Protein AF-A0A0N8PQW4-F1 (afdb_monomer)

Foldseek 3Di:
DDDPPQAAEEEELDDDDPVRVVVVCVVDVSYDYDYDNDQDQVSVQVSAALRHQEYEEQDQAHACVRHVNHAEYEHAAQDPVRNVPHNNVVDNHHYHYPHPPCVVVVVVVVVVVVVCVVVVVVVVVCVVCVVVLVVVLLVQLLVLCVQLLLCVLVVNNVSNVVSLVSSCVSPVVSSVVNCVVCPPVPNDDPPDPPPPPDD

Secondary structure (DSSP, 8-state):
-------EEEEE-S---HHHHHHHHTT-TTEEEEE----SHHHHHHH--TT--EEEES---S-GGG-TT--EEEESSS--GGGTTSTTTTSS-EEE--TTTTHHHHHHHHHHHHHHHHTTHHHHHHHHHHHHHHHHHHHHHHHHHHHHHHHHHTT-HHHHHHHHHHHHHH-HHHHHHHHHHT-S--------STTSS--

Mean predicted aligned error: 11.23 Å

Structure (mmCIF, N/CA/C/O backbone):
data_AF-A0A0N8PQW4-F1
#
_entry.id   AF-A0A0N8PQW4-F1
#
loop_
_atom_site.group_PDB
_atom_site.id
_atom_site.type_symbol
_atom_site.label_atom_id
_atom_site.label_alt_id
_atom_site.label_comp_id
_atom_site.label_asym_id
_atom_site.label_entity_id
_atom_site.label_seq_id
_atom_site.pdbx_PDB_ins_code
_atom_site.Cartn_x
_atom_site.Cartn_y
_atom_site.Cartn_z
_atom_site.occupancy
_atom_site.B_iso_or_equiv
_atom_site.auth_seq_id
_atom_site.auth_comp_id
_atom_site.auth_asym_id
_atom_site.auth_atom_id
_atom_site.pdbx_PDB_model_num
ATOM 1 N N . ALA A 1 1 ? -40.495 0.409 26.300 1.00 38.62 1 ALA A N 1
ATOM 2 C CA . ALA A 1 1 ? -39.271 1.157 26.620 1.00 38.62 1 ALA A CA 1
ATOM 3 C C . ALA A 1 1 ? -38.137 0.410 25.944 1.00 38.62 1 ALA A C 1
ATOM 5 O O . ALA A 1 1 ? -37.738 -0.632 26.442 1.00 38.62 1 ALA A O 1
ATOM 6 N N . GLU A 1 2 ? -37.776 0.838 24.734 1.00 45.25 2 GLU A N 1
ATOM 7 C CA . GLU A 1 2 ? -36.632 0.301 23.991 1.00 45.25 2 GLU A CA 1
ATOM 8 C C . GLU A 1 2 ? -35.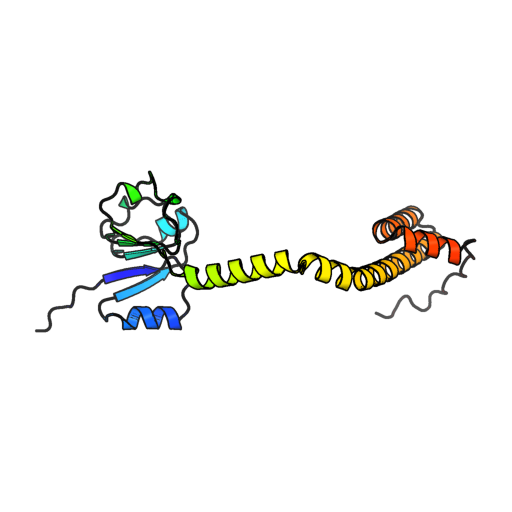366 0.562 24.811 1.00 45.25 2 GLU A C 1
ATOM 10 O O . GLU A 1 2 ? -35.064 1.712 25.130 1.00 45.25 2 GLU A O 1
ATOM 15 N N . GLU A 1 3 ? -34.664 -0.502 25.200 1.00 49.88 3 GLU A N 1
ATOM 16 C CA . GLU A 1 3 ? -33.282 -0.410 25.663 1.00 49.88 3 GLU A CA 1
ATOM 17 C C . GLU A 1 3 ? -32.490 0.383 24.621 1.00 49.88 3 GLU A C 1
ATOM 19 O O . GLU A 1 3 ? -32.457 0.013 23.447 1.00 49.88 3 GLU A O 1
ATOM 24 N N . MET A 1 4 ? -31.871 1.489 25.035 1.00 51.69 4 MET A N 1
ATOM 25 C CA . MET A 1 4 ? -30.903 2.200 24.208 1.00 51.69 4 MET A CA 1
ATOM 26 C C . MET A 1 4 ? -29.799 1.204 23.849 1.00 51.69 4 MET A C 1
ATOM 28 O O . MET A 1 4 ? -28.990 0.847 24.703 1.00 51.69 4 MET A O 1
ATOM 32 N N . ALA A 1 5 ? -29.811 0.688 22.621 1.00 61.38 5 ALA A N 1
ATOM 33 C CA . ALA A 1 5 ? -28.823 -0.277 22.172 1.00 61.38 5 ALA A CA 1
ATOM 34 C C . ALA A 1 5 ? -27.428 0.345 22.316 1.00 61.38 5 ALA A C 1
ATOM 36 O O . ALA A 1 5 ? -27.128 1.332 21.651 1.00 61.38 5 ALA A O 1
ATOM 37 N N . ASP A 1 6 ? -26.608 -0.230 23.197 1.00 86.69 6 ASP A N 1
ATOM 38 C CA . ASP A 1 6 ? -25.266 0.245 23.546 1.00 86.69 6 ASP A CA 1
ATOM 39 C C . ASP A 1 6 ? -24.445 0.526 22.275 1.00 86.69 6 ASP A C 1
ATOM 41 O O . ASP A 1 6 ? -24.154 -0.389 21.493 1.00 86.69 6 ASP A O 1
ATOM 45 N N . THR A 1 7 ? -24.182 1.799 21.992 1.00 93.81 7 THR A N 1
ATOM 46 C CA . THR A 1 7 ? -23.528 2.249 20.757 1.00 93.81 7 THR A CA 1
ATOM 47 C C . THR A 1 7 ? -22.062 1.853 20.758 1.00 93.81 7 THR A C 1
ATOM 49 O O . THR A 1 7 ? -21.435 1.844 21.806 1.00 93.81 7 THR A O 1
ATOM 52 N N . VAL A 1 8 ? -21.511 1.545 19.583 1.00 96.38 8 VAL A N 1
ATOM 53 C CA . VAL A 1 8 ? -20.104 1.165 19.431 1.00 96.38 8 VAL A CA 1
ATOM 54 C C . VAL A 1 8 ? -19.379 2.191 18.572 1.00 96.38 8 VAL A C 1
ATOM 56 O O . VAL A 1 8 ? -19.668 2.323 17.377 1.00 96.38 8 VAL A O 1
ATOM 59 N N . HIS A 1 9 ? -18.419 2.893 19.166 1.00 97.38 9 HIS A N 1
ATOM 60 C CA . HIS A 1 9 ? -17.653 3.938 18.486 1.00 97.38 9 HIS A CA 1
ATOM 61 C C . HIS A 1 9 ? -16.460 3.360 17.719 1.00 97.38 9 HIS A C 1
ATOM 63 O O . HIS A 1 9 ? -15.548 2.753 18.289 1.00 97.38 9 HIS A O 1
ATOM 69 N N . VAL A 1 10 ? -16.456 3.573 16.402 1.00 97.94 10 VAL A N 1
ATOM 70 C CA . VAL A 1 10 ? -15.426 3.076 15.486 1.00 97.94 10 VAL A CA 1
ATOM 71 C C . VAL A 1 10 ? -14.681 4.239 14.851 1.00 97.94 10 VAL A C 1
ATOM 73 O O . VAL A 1 10 ? -15.268 5.035 14.118 1.00 97.94 10 VAL A O 1
ATOM 76 N N . LEU A 1 11 ? -13.366 4.278 15.048 1.00 97.69 11 LEU A N 1
ATOM 77 C CA . LEU A 1 11 ? -12.472 5.198 14.361 1.00 97.69 11 LEU A CA 1
ATOM 78 C C . LEU A 1 11 ? -11.803 4.502 13.170 1.00 97.69 11 LEU A C 1
ATOM 80 O O . LEU A 1 11 ? -10.987 3.590 13.321 1.00 97.69 11 LEU A O 1
ATOM 84 N N . ALA A 1 12 ? -12.101 4.970 11.963 1.00 97.75 12 ALA A N 1
ATOM 85 C CA . ALA A 1 12 ? -11.416 4.569 10.743 1.00 97.75 12 ALA A CA 1
ATOM 86 C C . ALA A 1 12 ? -10.268 5.539 10.423 1.00 97.75 12 ALA A C 1
ATOM 88 O O . ALA A 1 12 ? -10.467 6.587 9.807 1.00 97.75 12 ALA A O 1
ATOM 89 N N . ALA A 1 13 ? -9.039 5.144 10.770 1.00 97.00 13 ALA A N 1
ATOM 90 C CA . ALA A 1 13 ? -7.816 5.874 10.422 1.00 97.00 13 ALA A CA 1
ATOM 91 C C . ALA A 1 13 ? -7.424 5.719 8.937 1.00 97.00 13 ALA A C 1
ATOM 93 O O . ALA A 1 13 ? -6.482 6.339 8.442 1.00 97.00 13 ALA A O 1
ATOM 94 N N . ARG A 1 14 ? -8.134 4.870 8.191 1.00 95.56 14 ARG A N 1
ATOM 95 C CA . ARG A 1 14 ? -7.916 4.625 6.762 1.00 95.56 14 ARG A CA 1
ATOM 96 C C . ARG A 1 14 ? -8.956 5.362 5.928 1.00 95.56 14 ARG A C 1
ATOM 98 O O . ARG A 1 14 ? -10.103 5.514 6.331 1.00 95.56 14 ARG A O 1
ATOM 105 N N . ARG A 1 15 ? -8.560 5.764 4.717 1.00 95.69 15 ARG A N 1
ATOM 106 C CA . ARG A 1 15 ? -9.510 6.242 3.706 1.00 95.69 15 ARG A CA 1
ATOM 107 C C . ARG A 1 15 ? -10.306 5.054 3.181 1.00 95.69 15 ARG A C 1
ATOM 109 O O . ARG A 1 15 ? -9.738 4.156 2.566 1.00 95.69 15 ARG A O 1
ATOM 116 N N . LEU A 1 16 ? -11.603 5.091 3.429 1.00 95.19 16 LEU A N 1
ATOM 117 C CA . LEU A 1 16 ? -12.617 4.213 2.864 1.00 95.19 16 LEU A CA 1
ATOM 118 C C . LEU A 1 16 ? -13.513 5.045 1.954 1.00 95.19 16 LEU A C 1
ATOM 120 O O . LEU A 1 16 ? -13.798 6.207 2.254 1.00 95.19 16 LEU A O 1
ATOM 124 N N . THR A 1 17 ? -13.950 4.454 0.849 1.00 97.19 17 THR A N 1
ATOM 125 C CA . THR A 1 17 ? -14.923 5.091 -0.041 1.00 97.19 17 THR A CA 1
ATOM 126 C C . THR A 1 17 ? -16.286 5.207 0.654 1.00 97.19 17 THR A C 1
ATOM 128 O O . THR A 1 17 ? -16.554 4.454 1.594 1.00 97.19 17 THR A O 1
ATOM 131 N N . PRO A 1 18 ? -17.184 6.097 0.189 1.00 96.69 18 PRO A N 1
ATOM 132 C CA . PRO A 1 18 ? -18.543 6.175 0.724 1.00 96.69 18 PRO A CA 1
ATOM 133 C C . PRO A 1 18 ? -19.254 4.817 0.709 1.00 96.69 18 PRO A C 1
ATOM 135 O O . PRO A 1 18 ? -19.738 4.373 1.740 1.00 96.69 18 PRO A O 1
ATOM 138 N N . ALA A 1 19 ? -19.167 4.081 -0.405 1.00 97.75 19 ALA A N 1
ATOM 139 C CA . ALA A 1 19 ? -19.752 2.746 -0.522 1.00 97.75 19 ALA A CA 1
ATOM 140 C C . ALA A 1 19 ? -19.198 1.744 0.510 1.00 97.75 19 ALA A C 1
ATOM 142 O O . ALA A 1 19 ? -19.945 0.925 1.036 1.00 97.75 19 ALA A O 1
ATOM 143 N N . GLN A 1 20 ? -17.902 1.807 0.831 1.00 96.62 20 GLN A N 1
ATOM 144 C CA . GLN A 1 20 ? -17.306 0.961 1.872 1.00 96.62 20 GLN A CA 1
ATOM 145 C C . GLN A 1 20 ? -17.779 1.360 3.274 1.00 96.62 20 GLN A C 1
ATOM 147 O O . GLN A 1 20 ? -18.039 0.490 4.100 1.00 96.62 20 GLN A O 1
ATOM 152 N N . LEU A 1 21 ? -17.907 2.661 3.552 1.00 96.56 21 LEU A N 1
ATOM 153 C CA . LEU A 1 21 ? -18.467 3.140 4.817 1.00 96.56 21 LEU A CA 1
ATOM 154 C C . LEU A 1 21 ? -19.923 2.699 4.977 1.00 96.56 21 LEU A C 1
ATOM 156 O O . LEU A 1 21 ? -20.304 2.256 6.056 1.00 96.56 21 LEU A O 1
ATOM 160 N N . ASP A 1 22 ? -20.710 2.768 3.908 1.00 96.56 22 ASP A N 1
ATOM 161 C CA . ASP A 1 22 ? -22.110 2.351 3.918 1.00 96.56 22 ASP A CA 1
ATOM 162 C C . ASP A 1 22 ? -22.239 0.841 4.138 1.00 96.56 22 ASP A C 1
ATOM 164 O O . ASP A 1 22 ? -23.064 0.409 4.939 1.00 96.56 22 ASP A O 1
ATOM 168 N N . GLN A 1 23 ? -21.361 0.036 3.529 1.00 97.12 23 GLN A N 1
ATOM 169 C CA . GLN A 1 23 ? -21.274 -1.399 3.813 1.00 97.12 23 GLN A CA 1
ATOM 170 C C . GLN A 1 23 ? -20.969 -1.686 5.286 1.00 97.12 23 GLN A C 1
ATOM 172 O O . GLN A 1 23 ? -21.595 -2.566 5.867 1.00 97.12 23 GLN A O 1
ATOM 177 N N . LEU A 1 24 ? -20.038 -0.950 5.903 1.00 95.31 24 LEU A N 1
ATOM 178 C CA . LEU A 1 24 ? -19.721 -1.127 7.323 1.00 95.31 24 LEU A CA 1
ATOM 179 C C . LEU A 1 24 ? -20.886 -0.704 8.226 1.00 95.31 24 LEU A C 1
ATOM 181 O O . LEU A 1 24 ? -21.214 -1.420 9.167 1.00 95.31 24 LEU A O 1
ATOM 185 N N . ARG A 1 25 ? -21.541 0.423 7.930 1.00 95.81 25 ARG A N 1
ATOM 186 C CA . ARG A 1 25 ? -22.718 0.903 8.676 1.00 95.81 25 ARG A CA 1
ATOM 187 C C . ARG A 1 25 ? -23.898 -0.062 8.572 1.00 95.81 25 ARG A C 1
ATOM 189 O O . ARG A 1 25 ? -24.627 -0.238 9.541 1.00 95.81 25 ARG A O 1
ATOM 196 N N . ALA A 1 26 ? -24.058 -0.724 7.427 1.00 96.88 26 ALA A N 1
ATOM 197 C CA . ALA A 1 26 ? -25.113 -1.710 7.212 1.00 96.88 26 ALA A CA 1
ATOM 198 C C . ALA A 1 26 ? -24.952 -2.983 8.067 1.00 96.88 26 ALA A C 1
ATOM 200 O O . ALA A 1 26 ? -25.924 -3.715 8.233 1.00 96.88 26 ALA A O 1
ATOM 201 N N . VAL A 1 27 ? -23.761 -3.252 8.625 1.00 96.44 27 VAL A N 1
ATOM 202 C CA . VAL A 1 27 ? -23.525 -4.426 9.486 1.00 96.44 27 VAL A CA 1
ATOM 203 C C . VAL A 1 27 ? -24.343 -4.353 10.776 1.00 96.44 27 VAL A C 1
ATOM 205 O O . VAL A 1 27 ? -24.845 -5.375 11.239 1.00 96.44 27 VAL A O 1
ATOM 208 N N . SER A 1 28 ? -24.464 -3.169 11.384 1.00 95.88 28 SER A N 1
ATOM 209 C CA . SER A 1 28 ? -25.235 -2.985 12.615 1.00 95.88 28 SER A CA 1
ATOM 210 C C . SER A 1 28 ? -25.558 -1.507 12.860 1.00 95.88 28 SER A C 1
ATOM 212 O O . SER A 1 28 ? -24.648 -0.678 12.798 1.00 95.88 28 SER A O 1
ATOM 214 N N . PRO A 1 29 ? -26.805 -1.168 13.249 1.00 93.56 29 PRO A N 1
ATOM 215 C CA . PRO A 1 29 ? -27.194 0.206 13.578 1.00 93.56 29 PRO A CA 1
ATOM 216 C C . PRO A 1 29 ? -26.493 0.751 14.832 1.00 93.56 29 PRO A C 1
ATOM 218 O O . PRO A 1 29 ? -26.526 1.952 15.075 1.00 93.56 29 PRO A O 1
ATOM 221 N N . ARG A 1 30 ? -25.842 -0.112 15.625 1.00 95.69 30 ARG A N 1
ATOM 222 C CA . ARG A 1 30 ? -25.064 0.289 16.808 1.00 95.69 30 ARG A CA 1
ATOM 223 C C . ARG A 1 30 ? -23.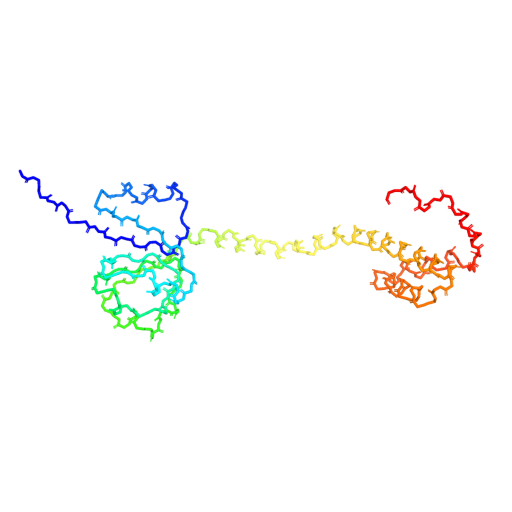747 0.979 16.443 1.00 95.69 30 ARG A C 1
ATOM 225 O O . ARG A 1 30 ? -23.152 1.612 17.307 1.00 95.69 30 ARG A O 1
ATOM 232 N N . LEU A 1 31 ? -23.256 0.816 15.211 1.00 95.94 31 LEU A N 1
ATOM 233 C CA . LEU A 1 31 ? -21.941 1.312 14.803 1.00 95.94 31 LEU A CA 1
ATOM 234 C C . LEU A 1 31 ? -21.980 2.813 14.505 1.00 95.94 31 LEU A C 1
ATOM 236 O O . LEU A 1 31 ? -22.568 3.251 13.516 1.00 95.94 31 LEU A O 1
ATOM 240 N N . ILE A 1 32 ? -21.256 3.590 15.306 1.00 96.44 32 ILE A N 1
ATOM 241 C CA . ILE A 1 32 ? -20.977 5.000 15.033 1.00 96.44 32 ILE A CA 1
ATOM 242 C C . ILE A 1 32 ? -19.581 5.074 14.421 1.00 96.44 32 ILE A C 1
ATOM 244 O O . ILE A 1 32 ? -18.574 5.023 15.123 1.00 96.44 32 ILE A O 1
ATOM 248 N N . ILE A 1 33 ? -19.528 5.136 13.088 1.00 97.00 33 ILE A N 1
ATOM 249 C CA . ILE A 1 33 ? -18.269 5.114 12.335 1.00 97.00 33 ILE A CA 1
ATOM 250 C C . ILE A 1 33 ? -17.848 6.529 11.964 1.00 97.00 33 ILE A C 1
ATOM 252 O O . ILE A 1 33 ? -18.470 7.170 11.108 1.00 97.00 33 ILE A O 1
ATOM 256 N N . GLU A 1 34 ? -16.735 6.962 12.540 1.00 96.44 34 GLU A N 1
ATOM 257 C CA . GLU A 1 34 ? -16.046 8.188 12.178 1.00 96.44 34 GLU A CA 1
ATOM 258 C C . GLU A 1 34 ? -14.786 7.872 11.367 1.00 96.44 34 GLU A C 1
ATOM 260 O O . GLU A 1 34 ? -13.986 7.011 11.728 1.00 96.44 34 GLU A O 1
ATOM 265 N N . GLN A 1 35 ? -14.585 8.577 10.254 1.00 96.56 35 GLN A N 1
ATOM 266 C CA . GLN A 1 35 ? -13.370 8.452 9.456 1.00 96.56 35 GLN A CA 1
ATOM 267 C C . GLN A 1 35 ? -12.488 9.685 9.642 1.00 96.56 35 GLN A C 1
ATOM 269 O O . GLN A 1 35 ? -12.853 10.781 9.222 1.00 96.56 35 GLN A O 1
ATOM 274 N N . ARG A 1 36 ? -11.286 9.481 10.183 1.00 96.50 36 ARG A N 1
ATOM 275 C CA . ARG A 1 36 ? -10.233 10.501 10.269 1.00 96.50 36 ARG A CA 1
ATOM 276 C C . ARG A 1 36 ? -8.942 9.914 9.704 1.00 96.50 36 ARG A C 1
ATOM 278 O O . ARG A 1 36 ? -8.230 9.220 10.424 1.00 96.50 36 ARG A O 1
ATOM 285 N N . PRO A 1 37 ? -8.639 10.119 8.410 1.00 95.50 37 PRO A N 1
ATOM 286 C CA . PRO A 1 37 ? -7.464 9.518 7.794 1.00 95.50 37 PRO A CA 1
ATOM 287 C C . PRO A 1 37 ? -6.161 9.905 8.505 1.00 95.50 37 PRO A C 1
ATOM 289 O O . PRO A 1 37 ? -5.762 11.065 8.487 1.00 95.50 37 PRO A O 1
ATOM 292 N N . ALA A 1 38 ? -5.470 8.912 9.058 1.00 95.50 38 ALA A N 1
ATOM 293 C CA . ALA A 1 38 ? -4.238 9.065 9.814 1.00 95.50 38 ALA A CA 1
ATOM 294 C C . ALA A 1 38 ? -3.231 7.983 9.396 1.00 95.50 38 ALA A C 1
ATOM 296 O O . ALA A 1 38 ? -3.459 6.783 9.559 1.00 95.50 38 ALA A O 1
ATOM 297 N N . PHE A 1 39 ? -2.106 8.408 8.814 1.00 92.44 39 PHE A N 1
ATOM 298 C CA . PHE A 1 39 ? -1.115 7.503 8.207 1.00 92.44 39 PHE A CA 1
ATOM 299 C C . PHE A 1 39 ? 0.220 7.447 8.962 1.00 92.44 39 PHE A C 1
ATOM 301 O O . PHE A 1 39 ? 1.100 6.667 8.598 1.00 92.44 39 PHE A O 1
ATOM 308 N N . THR A 1 40 ? 0.368 8.246 10.017 1.00 94.38 40 THR A N 1
ATOM 309 C CA . THR A 1 40 ? 1.542 8.279 10.897 1.00 94.38 40 THR A CA 1
ATOM 310 C C . THR A 1 40 ? 1.129 7.938 12.326 1.00 94.38 40 THR A C 1
ATOM 312 O O . THR A 1 40 ? -0.042 8.070 12.676 1.00 94.38 40 THR A O 1
ATOM 315 N N . ALA A 1 41 ? 2.086 7.519 13.156 1.00 91.06 41 ALA A N 1
ATOM 316 C CA . ALA A 1 41 ? 1.856 7.290 14.583 1.00 91.06 41 ALA A CA 1
ATOM 317 C C . ALA A 1 41 ? 1.231 8.507 15.275 1.00 91.06 41 ALA A C 1
ATOM 319 O O . ALA A 1 41 ? 0.187 8.385 15.904 1.00 91.06 41 ALA A O 1
ATOM 320 N N . ALA A 1 42 ? 1.829 9.686 15.080 1.00 93.75 42 ALA A N 1
ATOM 321 C CA . ALA A 1 42 ? 1.353 10.934 15.668 1.00 93.75 42 ALA A CA 1
ATOM 322 C C . ALA A 1 42 ? -0.076 11.282 15.223 1.00 93.75 42 ALA A C 1
ATOM 324 O O . ALA A 1 42 ? -0.905 11.623 16.057 1.00 93.75 42 ALA A O 1
ATOM 325 N N . ALA A 1 43 ? -0.395 11.120 13.934 1.00 95.50 43 ALA A N 1
ATOM 326 C CA . ALA A 1 43 ? -1.744 11.386 13.440 1.00 95.50 43 ALA A CA 1
ATOM 327 C C . ALA A 1 43 ? -2.771 10.387 13.998 1.00 95.50 43 ALA A C 1
ATOM 329 O O . ALA A 1 43 ? -3.908 10.760 14.260 1.00 95.50 43 ALA A O 1
ATOM 330 N N . VAL A 1 44 ? -2.391 9.114 14.177 1.00 95.00 44 VAL A N 1
ATOM 331 C CA . VAL A 1 44 ? -3.275 8.121 14.813 1.00 95.00 44 VAL A CA 1
ATOM 332 C C . VAL A 1 44 ? -3.483 8.478 16.282 1.00 95.00 44 VAL A C 1
ATOM 334 O O . VAL A 1 44 ? -4.611 8.417 16.755 1.00 95.00 44 VAL A O 1
ATOM 337 N N . GLN A 1 45 ? -2.425 8.901 16.975 1.00 94.44 45 GLN A N 1
ATOM 338 C CA . GLN A 1 45 ? -2.488 9.331 18.369 1.00 94.44 45 GLN A CA 1
ATOM 339 C C . GLN A 1 45 ? -3.430 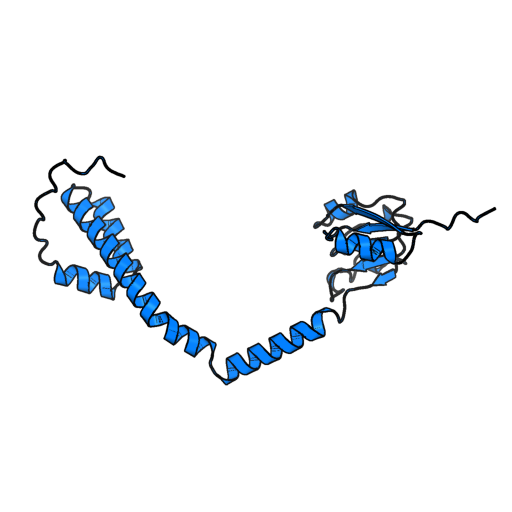10.523 18.570 1.00 94.44 45 GLN A C 1
ATOM 341 O O . GLN A 1 45 ? -4.211 10.519 19.511 1.00 94.44 45 GLN A O 1
ATOM 346 N N . GLU A 1 46 ? -3.364 11.517 17.684 1.00 94.88 46 GLU A N 1
ATOM 347 C CA . GLU A 1 46 ? -4.230 12.701 17.707 1.00 94.88 46 GLU A CA 1
ATOM 348 C C . GLU A 1 46 ? -5.684 12.371 17.340 1.00 94.88 46 GLU A C 1
ATOM 350 O O . GLU A 1 46 ? -6.617 12.973 17.865 1.00 94.88 46 GLU A O 1
ATOM 355 N N . ALA A 1 47 ? -5.893 11.410 16.436 1.00 94.75 47 ALA A N 1
ATOM 356 C CA . ALA A 1 47 ? -7.230 11.029 15.998 1.00 94.75 47 ALA A CA 1
ATOM 357 C C . ALA A 1 47 ? -8.006 10.225 17.053 1.00 94.75 47 ALA A C 1
ATOM 359 O O . ALA A 1 47 ? -9.238 10.264 17.028 1.00 94.75 47 ALA A O 1
ATOM 360 N N . LEU A 1 48 ? -7.305 9.495 17.930 1.00 94.31 48 LEU A N 1
ATOM 361 C CA . LEU A 1 48 ? -7.901 8.708 19.009 1.00 94.31 48 LEU A CA 1
ATOM 362 C C . LEU A 1 48 ? -8.642 9.603 20.004 1.00 94.31 48 LEU A C 1
ATOM 364 O O . LEU A 1 48 ? -8.134 10.634 20.436 1.00 94.31 48 LEU A O 1
ATOM 368 N N . THR A 1 49 ? -9.831 9.162 20.405 1.00 93.38 49 THR A N 1
ATOM 369 C CA . THR A 1 49 ? -10.624 9.815 21.452 1.00 93.38 49 THR A CA 1
ATOM 370 C C . THR A 1 49 ? -10.877 8.851 22.611 1.00 93.38 49 THR A C 1
ATOM 372 O O . THR A 1 49 ? -10.802 7.632 22.409 1.00 93.38 49 THR A O 1
ATOM 375 N N . PRO A 1 50 ? -11.210 9.350 23.816 1.00 94.31 50 PRO A N 1
ATOM 376 C CA . PRO A 1 50 ? -11.494 8.490 24.961 1.00 94.31 50 PRO A CA 1
ATOM 377 C C . PRO A 1 50 ? -12.639 7.494 24.745 1.00 94.31 50 PRO A C 1
ATOM 379 O O . PRO A 1 50 ? -12.634 6.424 25.348 1.00 94.31 50 PRO A O 1
ATOM 382 N N . GLU A 1 51 ? -13.582 7.830 23.865 1.00 95.12 51 GLU A N 1
ATOM 383 C CA . GLU A 1 51 ? -14.758 7.029 23.517 1.00 95.12 51 GLU A CA 1
ATOM 384 C C . GLU A 1 51 ? -14.464 5.985 22.433 1.00 95.12 51 GLU A C 1
ATOM 386 O O . GLU A 1 51 ? -15.302 5.134 22.165 1.00 95.12 51 GLU A O 1
ATOM 391 N N . THR A 1 52 ? -13.300 6.041 21.773 1.00 96.81 52 THR A N 1
ATOM 392 C CA . THR A 1 52 ? -12.978 5.122 20.675 1.00 96.81 52 THR A CA 1
ATOM 393 C C . THR A 1 52 ? -12.863 3.688 21.195 1.00 96.81 52 THR A C 1
ATOM 395 O O . THR A 1 52 ? -11.902 3.351 21.881 1.00 96.81 52 THR A O 1
ATOM 398 N N . GLU A 1 53 ? -13.794 2.815 20.809 1.00 97.75 53 GLU A N 1
ATOM 399 C CA . GLU A 1 53 ? -13.792 1.400 21.208 1.00 97.75 53 GLU A CA 1
ATOM 400 C C . GLU A 1 53 ? -13.106 0.491 20.187 1.00 97.75 53 GLU A C 1
ATOM 402 O O . GLU A 1 53 ? -12.495 -0.522 20.552 1.00 97.75 53 GLU A O 1
ATOM 407 N N . ILE A 1 54 ? -13.230 0.833 18.900 1.00 98.00 54 ILE A N 1
ATOM 408 C CA . ILE A 1 54 ? -12.666 0.076 17.781 1.00 98.00 54 ILE A CA 1
ATOM 409 C C . ILE A 1 54 ? -11.829 1.005 16.903 1.00 98.00 54 ILE A C 1
ATOM 411 O O . ILE A 1 54 ? -12.320 2.024 16.421 1.00 98.00 54 ILE A O 1
ATOM 415 N N . LEU A 1 55 ? -10.589 0.612 16.617 1.00 97.81 55 LEU A N 1
ATOM 416 C CA . LEU A 1 55 ? -9.702 1.321 15.694 1.00 97.81 55 LEU A CA 1
ATOM 417 C C . LEU A 1 55 ? -9.411 0.478 14.447 1.00 97.81 55 LEU A C 1
ATOM 419 O O . LEU A 1 55 ? -8.842 -0.608 14.540 1.00 97.81 55 LEU A O 1
ATOM 423 N N . LEU A 1 56 ? -9.705 1.017 13.264 1.00 97.56 56 LEU A N 1
ATOM 424 C CA . LEU A 1 56 ? -9.264 0.468 11.979 1.00 97.56 56 LEU A CA 1
ATOM 425 C C . LEU A 1 56 ? -8.041 1.246 11.475 1.00 97.56 56 LEU A C 1
ATOM 427 O O . LEU A 1 56 ? -8.166 2.389 11.031 1.00 97.56 56 LEU A O 1
ATOM 431 N N . THR A 1 57 ? -6.857 0.630 11.499 1.00 96.31 57 THR A N 1
ATOM 432 C CA . THR A 1 57 ? -5.588 1.313 11.186 1.00 96.31 57 THR A CA 1
ATOM 433 C C . THR A 1 57 ? -4.580 0.418 10.455 1.00 96.31 57 THR A C 1
ATOM 435 O O . THR A 1 57 ? -4.781 -0.776 10.263 1.00 96.31 57 THR A O 1
ATOM 438 N N . GLY A 1 58 ? -3.489 1.006 9.969 1.00 94.81 58 GLY A N 1
ATOM 439 C CA . GLY A 1 58 ? -2.296 0.281 9.505 1.00 94.81 58 GLY A CA 1
ATOM 440 C C . GLY A 1 58 ? -1.093 0.447 10.440 1.00 94.81 58 GLY A C 1
ATOM 441 O O . GLY A 1 58 ? 0.004 0.017 10.086 1.00 94.81 58 GLY A O 1
ATOM 442 N N . ARG A 1 59 ? -1.277 1.119 11.585 1.00 93.94 59 ARG A N 1
ATOM 443 C CA . ARG A 1 59 ? -0.231 1.470 12.555 1.00 93.94 59 ARG A CA 1
ATOM 444 C C . ARG A 1 59 ? -0.360 0.648 13.828 1.00 93.94 59 ARG A C 1
ATOM 446 O O . ARG A 1 59 ? -1.454 0.264 14.221 1.00 93.94 59 ARG A O 1
ATOM 453 N N . THR A 1 60 ? 0.773 0.418 14.471 1.00 93.62 60 THR A N 1
ATOM 454 C CA . THR A 1 60 ? 0.889 -0.372 15.708 1.00 93.62 60 THR A CA 1
ATOM 455 C C . THR A 1 60 ? 1.729 0.339 16.770 1.00 93.62 60 THR A C 1
ATOM 457 O O . THR A 1 60 ? 1.930 -0.189 17.862 1.00 93.62 60 THR A O 1
ATOM 460 N N . ASP A 1 61 ? 2.232 1.525 16.433 1.00 91.81 61 ASP A N 1
ATOM 461 C CA . ASP A 1 61 ? 3.183 2.338 17.179 1.00 91.81 61 ASP A CA 1
ATOM 462 C C . ASP A 1 61 ? 2.520 3.615 17.715 1.00 91.81 61 ASP A C 1
ATOM 464 O O . ASP A 1 61 ? 2.985 4.726 17.489 1.00 91.81 61 ASP A O 1
ATOM 468 N N . PHE A 1 62 ? 1.396 3.441 18.405 1.00 91.56 62 PHE A N 1
ATOM 469 C CA . PHE A 1 62 ? 0.699 4.486 19.154 1.00 91.56 62 PHE A CA 1
ATOM 470 C C . PHE A 1 62 ? 0.546 4.046 20.615 1.00 91.56 62 PHE A C 1
ATOM 472 O O . PHE A 1 62 ? 0.671 2.859 20.929 1.00 91.56 62 PHE A O 1
ATOM 479 N N . ALA A 1 63 ? 0.290 4.998 21.508 1.00 90.12 63 ALA A N 1
ATOM 480 C CA . ALA A 1 63 ? 0.062 4.749 22.923 1.00 90.12 63 ALA A CA 1
ATOM 481 C C . ALA A 1 63 ? -1.443 4.531 23.172 1.00 90.12 63 ALA A C 1
ATOM 483 O O . ALA A 1 63 ? -2.209 5.502 23.112 1.00 90.12 63 ALA A O 1
ATOM 484 N N . PRO A 1 64 ? -1.888 3.289 23.460 1.00 89.38 64 PRO A N 1
ATOM 485 C CA . PRO A 1 64 ? -3.307 2.986 23.660 1.00 89.38 64 PRO A CA 1
ATOM 486 C C . PRO A 1 64 ? -3.902 3.657 24.907 1.00 89.38 64 PRO A C 1
ATOM 488 O O . PRO A 1 64 ? -5.112 3.818 24.987 1.00 89.38 64 PRO A O 1
ATOM 491 N N . GLU A 1 65 ? -3.064 4.107 25.845 1.00 87.56 65 GLU A N 1
ATOM 492 C CA . GLU A 1 65 ? -3.461 4.738 27.115 1.00 87.56 65 GLU A CA 1
ATOM 493 C C . GLU A 1 65 ? -4.367 5.973 26.951 1.00 87.56 65 GLU A C 1
ATOM 495 O O . GLU A 1 65 ? -5.141 6.293 27.847 1.00 87.56 65 GLU A O 1
ATOM 500 N N . HIS A 1 66 ? -4.314 6.649 25.799 1.00 83.31 66 HIS A N 1
ATOM 501 C CA . HIS A 1 66 ? -5.144 7.827 25.512 1.00 83.31 66 HIS A CA 1
ATOM 502 C C . HIS A 1 66 ? -6.583 7.478 25.093 1.00 83.31 66 HIS A C 1
ATOM 504 O O . HIS A 1 66 ? -7.428 8.366 25.009 1.00 83.31 66 HIS A O 1
ATOM 510 N N . ALA A 1 67 ? -6.865 6.201 24.828 1.00 93.19 67 ALA A N 1
ATOM 511 C CA . ALA A 1 67 ? -8.180 5.699 24.451 1.00 93.19 67 ALA A CA 1
ATOM 512 C C . ALA A 1 67 ? -8.598 4.578 25.422 1.00 93.19 67 ALA A C 1
ATOM 514 O O . ALA A 1 67 ? -8.515 3.401 25.074 1.00 93.19 67 ALA A O 1
ATOM 515 N N . PRO A 1 68 ? -9.027 4.908 26.656 1.00 93.56 68 PRO A N 1
ATOM 516 C CA . PRO A 1 68 ? -9.370 3.919 27.681 1.00 93.56 68 PRO A CA 1
ATOM 517 C C . PRO A 1 68 ? -10.510 2.967 27.289 1.00 93.56 68 PRO A C 1
ATOM 519 O O . PRO A 1 68 ? -10.563 1.856 27.810 1.00 93.56 68 PRO A O 1
ATOM 522 N N . ALA A 1 69 ? -11.407 3.368 26.381 1.00 95.88 69 ALA A N 1
ATOM 523 C CA . ALA A 1 69 ? -12.466 2.496 25.868 1.00 95.88 69 ALA A CA 1
ATOM 524 C C . ALA A 1 69 ? -11.986 1.524 24.771 1.00 95.88 69 ALA A C 1
ATOM 526 O O . ALA A 1 69 ? -12.726 0.610 24.393 1.00 95.88 69 ALA A O 1
ATOM 527 N N . LEU A 1 70 ? -10.765 1.700 24.247 1.00 97.81 70 LEU A N 1
ATOM 528 C CA . LEU A 1 70 ? -10.258 0.926 23.120 1.00 97.81 70 LEU A CA 1
ATOM 529 C C . LEU A 1 70 ? -10.115 -0.540 23.519 1.00 97.81 70 LEU A C 1
ATOM 531 O O . LEU A 1 70 ? -9.290 -0.902 24.352 1.00 97.81 70 LEU A O 1
ATOM 535 N N . ARG A 1 71 ? -10.905 -1.399 22.876 1.00 97.44 71 ARG A N 1
ATOM 536 C CA . ARG A 1 71 ? -10.928 -2.847 23.136 1.00 97.44 71 ARG A CA 1
ATOM 537 C C . ARG A 1 71 ? -10.532 -3.681 21.928 1.00 97.44 71 ARG A C 1
ATOM 539 O O . ARG A 1 71 ? -10.153 -4.842 22.088 1.00 97.44 71 ARG A O 1
ATOM 546 N N . TRP A 1 72 ? -10.596 -3.105 20.727 1.00 98.00 72 TRP A N 1
ATOM 547 C CA . TRP A 1 72 ? -10.276 -3.810 19.491 1.00 98.00 72 TRP A CA 1
ATOM 548 C C . TRP A 1 72 ? -9.545 -2.924 18.478 1.00 98.00 72 TRP A C 1
ATOM 550 O O . TRP A 1 72 ? -9.976 -1.820 18.149 1.00 98.00 72 TRP A O 1
ATOM 560 N N . VAL A 1 73 ? -8.443 -3.440 17.936 1.00 97.38 73 VAL A N 1
ATOM 561 C CA . VAL A 1 73 ? -7.703 -2.843 16.824 1.00 97.38 73 VAL A CA 1
ATOM 562 C C . VAL A 1 73 ? -7.715 -3.807 15.639 1.00 97.38 73 VAL A C 1
ATOM 564 O O . VAL A 1 73 ? -7.115 -4.882 15.687 1.00 97.38 73 VAL A O 1
ATOM 567 N N . GLN A 1 74 ? -8.359 -3.397 14.548 1.00 96.88 74 GLN A N 1
ATOM 568 C CA . GLN A 1 74 ? -8.297 -4.083 13.263 1.00 96.88 74 GLN A CA 1
ATOM 569 C C . GLN A 1 74 ? -7.167 -3.483 12.423 1.00 96.88 74 GLN A C 1
ATOM 571 O O . GLN A 1 74 ? -7.248 -2.351 11.935 1.00 96.88 74 GLN A O 1
ATOM 576 N N . LEU A 1 75 ? -6.118 -4.271 12.200 1.00 96.25 75 LEU A N 1
ATOM 577 C CA . LEU A 1 75 ? -5.035 -3.911 11.298 1.00 96.25 75 LEU A CA 1
ATOM 578 C C . LEU A 1 75 ? -5.427 -4.193 9.845 1.00 96.25 75 LEU A C 1
ATOM 580 O O . LEU A 1 75 ? -5.988 -5.235 9.508 1.00 96.25 75 LEU A O 1
ATOM 584 N N . THR A 1 76 ? -5.074 -3.265 8.962 1.00 94.12 76 THR A N 1
ATOM 585 C CA . THR A 1 76 ? -5.217 -3.410 7.501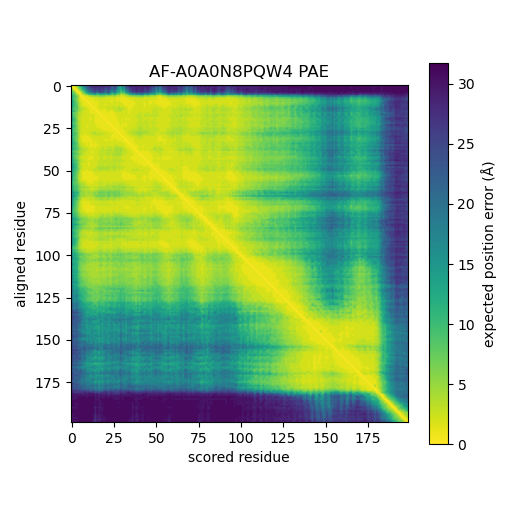 1.00 94.12 76 THR A CA 1
ATOM 586 C C . THR A 1 76 ? -4.038 -4.126 6.844 1.00 94.12 76 THR A C 1
ATOM 588 O O . THR A 1 76 ? -4.050 -4.367 5.641 1.00 94.12 76 THR A O 1
ATOM 591 N N . ASN A 1 77 ? -3.034 -4.501 7.636 1.00 92.19 77 ASN A N 1
ATOM 592 C CA . ASN A 1 77 ? -1.873 -5.258 7.189 1.00 92.19 77 ASN A CA 1
ATOM 593 C C . ASN A 1 77 ? -2.124 -6.756 7.398 1.00 92.19 77 ASN A C 1
ATOM 595 O 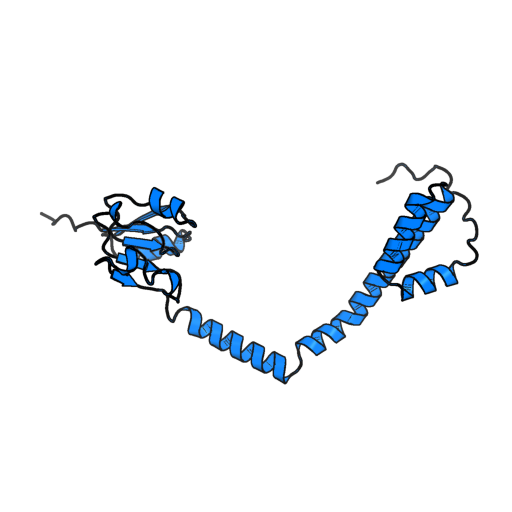O . ASN A 1 77 ? -2.780 -7.144 8.362 1.00 92.19 77 ASN A O 1
ATOM 599 N N . ALA A 1 78 ? -1.562 -7.611 6.541 1.00 91.75 78 ALA A N 1
ATOM 600 C CA . ALA A 1 78 ? -1.577 -9.058 6.770 1.00 91.75 78 ALA A CA 1
ATOM 601 C C . ALA A 1 78 ? -0.585 -9.478 7.872 1.00 91.75 78 ALA A C 1
ATOM 603 O O . ALA A 1 78 ? -0.851 -10.396 8.641 1.00 91.75 78 ALA A O 1
ATOM 604 N N . GLY A 1 79 ? 0.560 -8.796 7.961 1.00 89.12 79 GLY A N 1
ATOM 605 C CA . GLY A 1 79 ? 1.576 -9.044 8.982 1.00 89.12 79 GLY A CA 1
ATOM 606 C C . GLY A 1 79 ? 1.345 -8.226 10.252 1.00 89.12 79 GLY A C 1
ATOM 607 O O . GLY A 1 79 ? 0.930 -7.072 10.182 1.00 89.12 79 GLY A O 1
ATOM 608 N N . VAL A 1 80 ? 1.679 -8.816 11.403 1.00 90.06 80 VAL A N 1
ATOM 609 C CA . VAL A 1 80 ? 1.612 -8.168 12.730 1.00 90.06 80 VAL A CA 1
ATOM 610 C C . VAL A 1 80 ? 2.988 -7.900 13.342 1.00 90.06 80 VAL A C 1
ATOM 612 O O . VAL A 1 80 ? 3.082 -7.456 14.478 1.00 90.06 80 VAL A O 1
ATOM 615 N N . HIS A 1 81 ? 4.073 -8.140 12.598 1.00 91.19 81 HIS A N 1
ATOM 616 C CA . HIS A 1 81 ? 5.439 -8.033 13.123 1.00 91.19 81 HIS A CA 1
ATOM 617 C C . HIS A 1 81 ? 5.758 -6.644 13.700 1.00 91.19 81 HIS A C 1
ATOM 619 O O . HIS A 1 81 ? 6.447 -6.550 14.707 1.00 91.19 81 HIS A O 1
ATOM 625 N N . SER A 1 82 ? 5.198 -5.574 13.126 1.00 89.25 82 SER A N 1
ATOM 626 C CA . SER A 1 82 ? 5.383 -4.206 13.627 1.00 89.25 82 SER A CA 1
ATOM 627 C C . SER A 1 82 ? 4.717 -3.938 14.981 1.00 89.25 82 SER A C 1
ATOM 629 O O . SER A 1 82 ? 5.006 -2.919 15.602 1.00 89.25 82 SER A O 1
ATOM 631 N N . ALA A 1 83 ? 3.786 -4.791 15.421 1.00 88.94 83 ALA A N 1
ATOM 632 C CA . ALA A 1 83 ? 3.189 -4.699 16.748 1.00 88.94 83 ALA A CA 1
ATOM 633 C C . ALA A 1 83 ? 4.064 -5.365 17.809 1.00 88.94 83 ALA A C 1
ATOM 635 O O . ALA A 1 83 ? 4.027 -4.953 18.958 1.00 88.94 83 ALA A O 1
ATOM 636 N N . HIS A 1 84 ? 4.855 -6.376 17.449 1.00 91.56 84 HIS A N 1
ATOM 637 C CA . HIS A 1 84 ? 5.606 -7.162 18.420 1.00 91.56 84 HIS A CA 1
ATOM 638 C C . HIS A 1 84 ? 6.505 -6.275 19.301 1.00 91.56 84 HIS A C 1
ATOM 640 O O . HIS A 1 84 ? 7.344 -5.531 18.797 1.00 91.56 84 HIS A O 1
ATOM 646 N N . GLY A 1 85 ? 6.327 -6.361 20.623 1.00 88.62 85 GLY A N 1
ATOM 647 C CA . GLY A 1 85 ? 7.056 -5.544 21.601 1.00 88.62 85 GLY A CA 1
ATOM 648 C C . GLY A 1 85 ? 6.542 -4.108 21.772 1.00 88.62 85 GLY A C 1
ATOM 649 O O . GLY A 1 85 ? 7.102 -3.371 22.580 1.00 88.62 85 GLY A O 1
ATOM 650 N N . SER A 1 86 ? 5.490 -3.695 21.057 1.00 90.69 86 SER A N 1
ATOM 651 C CA . SER A 1 86 ? 4.862 -2.384 21.241 1.00 90.69 86 SER A CA 1
ATOM 652 C C . SER A 1 86 ? 3.918 -2.363 22.449 1.00 90.69 86 SER A C 1
ATOM 654 O O . SER A 1 86 ? 3.471 -3.404 22.935 1.00 90.69 86 SER A O 1
ATOM 656 N N . ALA A 1 87 ? 3.570 -1.159 22.916 1.00 91.50 87 ALA A N 1
ATOM 657 C CA . ALA A 1 87 ? 2.585 -0.975 23.984 1.00 91.50 87 ALA A CA 1
ATOM 658 C C . ALA A 1 87 ? 1.234 -1.620 23.637 1.00 91.50 87 ALA A C 1
ATOM 660 O O . ALA A 1 87 ? 0.612 -2.243 24.490 1.00 91.50 87 ALA A O 1
ATOM 661 N N . LEU A 1 88 ? 0.818 -1.539 22.367 1.00 93.25 88 LEU A N 1
ATOM 662 C CA . LEU A 1 88 ? -0.400 -2.181 21.884 1.00 93.25 88 LEU A CA 1
ATOM 663 C C . LEU A 1 88 ? -0.334 -3.712 22.023 1.00 93.25 88 LEU A C 1
ATOM 665 O O . LEU A 1 88 ? -1.293 -4.318 22.487 1.00 93.25 88 LEU A O 1
ATOM 669 N N . TRP A 1 89 ? 0.788 -4.341 21.667 1.00 94.38 89 TRP A N 1
ATOM 670 C CA . TRP A 1 89 ? 0.949 -5.800 21.761 1.00 94.38 89 TRP A CA 1
ATOM 671 C C . TRP A 1 89 ? 0.943 -6.327 23.194 1.00 94.38 89 TRP A C 1
ATOM 673 O O . TRP A 1 89 ? 0.465 -7.428 23.443 1.00 94.38 89 TRP A O 1
ATOM 683 N N . ASN A 1 90 ? 1.453 -5.531 24.133 1.00 93.06 90 ASN A N 1
ATOM 684 C CA . ASN A 1 90 ? 1.483 -5.878 25.553 1.00 93.06 90 ASN A CA 1
ATOM 685 C C . ASN A 1 90 ? 0.202 -5.463 26.303 1.00 93.06 90 ASN A C 1
ATOM 687 O O . ASN A 1 90 ? 0.119 -5.641 27.517 1.00 93.06 90 ASN A O 1
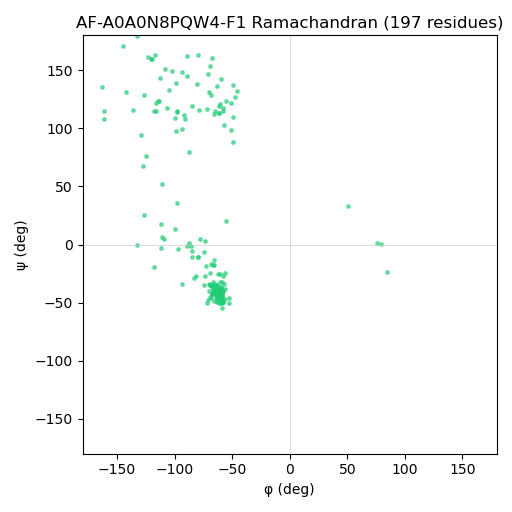ATOM 691 N N . SER A 1 91 ? -0.778 -4.885 25.608 1.00 93.50 91 SER A N 1
ATOM 692 C CA . SER A 1 91 ? -2.051 -4.452 26.187 1.00 93.50 91 SER A CA 1
ATOM 693 C C . SER A 1 91 ? -3.101 -5.576 26.146 1.00 93.50 91 SER A C 1
ATOM 695 O O . SER A 1 91 ? -2.968 -6.512 25.357 1.00 93.50 91 SER A O 1
ATOM 697 N N . PRO A 1 92 ? -4.188 -5.492 26.936 1.00 94.88 92 PRO A N 1
ATOM 698 C CA . PRO A 1 92 ? -5.306 -6.439 26.850 1.00 94.88 92 PRO A CA 1
ATOM 699 C C . PRO A 1 92 ? -6.201 -6.232 25.609 1.00 94.88 92 PRO A C 1
ATOM 701 O O . PRO A 1 92 ? -7.219 -6.908 25.464 1.00 94.88 92 PRO A O 1
ATOM 704 N N . ILE A 1 93 ? -5.862 -5.287 24.727 1.00 96.44 93 ILE A N 1
ATOM 705 C CA . ILE A 1 93 ? -6.651 -4.934 23.543 1.00 96.44 93 ILE A CA 1
ATOM 706 C C . ILE A 1 93 ? -6.569 -6.072 22.526 1.00 96.44 93 ILE A C 1
ATOM 708 O O . ILE A 1 93 ? -5.485 -6.531 22.168 1.00 96.44 93 ILE A O 1
ATOM 712 N N . SER A 1 94 ? -7.718 -6.499 22.002 1.00 97.12 94 SER A N 1
ATOM 713 C CA . SER A 1 94 ? -7.748 -7.499 20.934 1.00 97.12 94 SER A CA 1
ATOM 714 C C . SER A 1 94 ? -7.168 -6.915 19.648 1.00 97.12 94 SER A C 1
ATOM 716 O O . SER A 1 94 ? -7.600 -5.857 19.193 1.00 97.12 94 SER A O 1
ATOM 718 N N . ILE A 1 95 ? -6.215 -7.612 19.027 1.00 95.88 95 ILE A N 1
ATOM 719 C CA . ILE A 1 95 ? -5.613 -7.207 17.752 1.00 95.88 95 ILE A CA 1
ATOM 720 C C . ILE A 1 95 ? -5.976 -8.241 16.695 1.00 95.88 95 ILE A C 1
ATOM 722 O O . ILE A 1 95 ? -5.661 -9.423 16.828 1.00 95.88 95 ILE A O 1
ATOM 726 N N . THR A 1 96 ? -6.595 -7.789 15.612 1.00 96.44 96 THR A N 1
ATOM 727 C CA . THR A 1 96 ? -6.838 -8.598 14.414 1.00 96.44 96 THR A CA 1
ATOM 728 C C . THR A 1 96 ? -6.105 -7.992 13.226 1.00 96.44 96 THR A C 1
ATOM 730 O O . THR A 1 96 ? -5.662 -6.843 13.251 1.00 96.44 96 THR A O 1
ATOM 733 N N . ASN A 1 97 ? -5.935 -8.772 12.165 1.00 95.56 97 ASN A N 1
ATOM 734 C CA . ASN A 1 97 ? -5.213 -8.357 10.970 1.00 95.56 97 ASN A CA 1
ATOM 735 C C . ASN A 1 97 ? -6.001 -8.708 9.707 1.00 95.56 97 ASN A C 1
ATOM 737 O O . ASN A 1 97 ? -7.095 -9.267 9.766 1.00 95.56 97 ASN A O 1
ATOM 741 N N . ALA A 1 98 ? -5.444 -8.359 8.555 1.00 94.38 98 ALA A N 1
ATOM 742 C CA . ALA A 1 98 ? -6.011 -8.679 7.255 1.00 94.38 98 ALA A CA 1
ATOM 743 C C . ALA A 1 98 ? -5.358 -9.934 6.646 1.00 94.38 98 ALA A C 1
ATOM 745 O O . ALA A 1 98 ? -5.107 -9.992 5.442 1.00 94.38 98 ALA A O 1
ATOM 746 N N . SER A 1 99 ? -4.994 -10.930 7.461 1.00 92.50 99 SER A N 1
ATOM 747 C CA . SER A 1 99 ? -4.393 -12.161 6.935 1.00 92.50 99 SER A CA 1
ATOM 748 C C . SER A 1 99 ? -5.345 -12.864 5.957 1.00 92.50 99 SER A C 1
ATOM 750 O O . SER A 1 99 ? -6.559 -12.865 6.134 1.00 92.50 99 SER A O 1
ATOM 752 N N . GLY A 1 100 ? -4.796 -13.443 4.888 1.00 88.94 100 GLY A N 1
ATOM 753 C CA . GLY A 1 100 ? -5.556 -14.207 3.893 1.00 88.94 100 GLY A CA 1
ATOM 754 C C . GLY A 1 100 ? -6.220 -13.390 2.777 1.00 88.94 100 GLY A C 1
ATOM 755 O O . GLY A 1 100 ? -6.379 -13.927 1.681 1.00 88.94 100 GLY A O 1
ATOM 756 N N . ILE A 1 101 ? -6.508 -12.092 2.959 1.00 90.50 101 ILE A N 1
ATOM 757 C CA . ILE A 1 101 ? -7.229 -11.299 1.934 1.00 90.50 101 ILE A CA 1
ATOM 758 C C . ILE A 1 101 ? -6.464 -11.184 0.602 1.00 90.50 101 ILE A C 1
ATOM 760 O O . ILE A 1 101 ? -7.056 -10.992 -0.460 1.00 90.50 101 ILE A O 1
ATOM 764 N N . HIS A 1 102 ? -5.134 -11.311 0.643 1.00 87.56 102 HIS A N 1
ATOM 765 C CA . HIS A 1 102 ? -4.261 -11.205 -0.528 1.00 87.56 102 HIS A CA 1
ATOM 766 C C . HIS A 1 102 ? -3.879 -12.557 -1.146 1.00 87.56 102 HIS A C 1
ATOM 768 O O . HIS A 1 102 ? -3.217 -12.565 -2.182 1.00 87.56 102 HIS A O 1
ATOM 774 N N . ALA A 1 103 ? -4.286 -13.692 -0.560 1.00 90.81 103 ALA A N 1
ATOM 775 C CA . ALA A 1 103 ? -3.829 -15.018 -0.989 1.00 90.81 103 ALA A CA 1
ATOM 776 C C . ALA A 1 103 ? -4.166 -15.310 -2.463 1.00 90.81 103 ALA A C 1
ATOM 778 O O . ALA A 1 103 ? -3.298 -15.736 -3.224 1.00 90.81 103 ALA A O 1
ATOM 779 N N . GLY A 1 104 ? -5.393 -14.990 -2.894 1.00 93.25 104 GLY A N 1
ATOM 780 C CA . GLY A 1 104 ? -5.823 -15.156 -4.286 1.00 93.25 104 GLY A CA 1
ATOM 781 C C . GLY A 1 104 ? -4.954 -14.357 -5.262 1.00 93.25 104 GLY A C 1
ATOM 782 O O . GLY A 1 104 ? -4.346 -14.930 -6.164 1.00 93.25 104 GLY A O 1
ATOM 783 N N . HIS A 1 105 ? -4.814 -13.050 -5.032 1.00 92.50 105 HIS A N 1
ATOM 784 C CA . HIS A 1 105 ? -4.000 -12.164 -5.871 1.00 92.50 105 HIS A CA 1
ATOM 785 C C . HIS A 1 105 ? -2.520 -12.572 -5.909 1.00 92.50 105 HIS A C 1
ATOM 787 O O . HIS A 1 105 ? -1.909 -12.580 -6.977 1.00 92.50 105 HIS A O 1
ATOM 793 N N . LEU A 1 106 ? -1.943 -12.951 -4.763 1.00 94.06 106 LEU A N 1
ATOM 794 C CA . LEU A 1 106 ? -0.549 -13.390 -4.694 1.00 94.06 106 LEU A CA 1
ATOM 795 C C . LEU A 1 106 ? -0.328 -14.716 -5.420 1.00 94.06 106 LEU A C 1
ATOM 797 O O . LEU A 1 106 ? 0.705 -14.878 -6.067 1.00 94.06 106 LEU A O 1
ATOM 801 N N . SER A 1 107 ? -1.286 -15.644 -5.365 1.00 95.81 107 SER A N 1
ATOM 802 C CA . SER A 1 107 ? -1.181 -16.915 -6.089 1.00 95.81 107 SER A CA 1
ATOM 803 C C . SER A 1 107 ? -1.163 -16.702 -7.608 1.00 95.81 107 SER A C 1
ATOM 805 O O . SER A 1 107 ? -0.286 -17.223 -8.296 1.00 95.81 107 SER A O 1
ATOM 807 N N . GLN A 1 108 ? -2.051 -15.843 -8.121 1.00 97.19 108 GLN A N 1
ATOM 808 C CA . GLN A 1 108 ? -2.093 -15.462 -9.533 1.00 97.19 108 GLN A CA 1
ATOM 809 C C . GLN A 1 108 ? -0.806 -14.760 -9.964 1.00 97.19 108 GLN A C 1
ATOM 811 O O . GLN A 1 108 ? -0.220 -15.121 -10.983 1.00 97.19 108 GLN A O 1
ATOM 816 N N . TYR A 1 109 ? -0.332 -13.793 -9.172 1.00 97.25 109 TYR A N 1
ATOM 817 C CA . TYR A 1 109 ? 0.922 -13.099 -9.452 1.00 97.25 109 TYR A CA 1
ATOM 818 C C . TYR A 1 109 ? 2.111 -14.065 -9.480 1.00 97.25 109 TYR A C 1
ATOM 820 O O . TYR A 1 109 ? 2.921 -14.019 -10.403 1.00 97.25 109 TYR A O 1
ATOM 828 N N . THR A 1 110 ? 2.193 -14.979 -8.511 1.00 98.00 110 THR A N 1
ATOM 829 C CA . THR A 1 110 ? 3.272 -15.973 -8.431 1.00 98.00 110 THR A CA 1
ATOM 830 C C . THR A 1 110 ? 3.285 -16.864 -9.669 1.00 98.00 110 THR A C 1
ATOM 832 O O . THR A 1 110 ? 4.330 -17.000 -10.303 1.00 98.00 110 THR A O 1
ATOM 835 N N . LEU A 1 111 ? 2.128 -17.400 -10.075 1.00 98.06 111 LEU A N 1
ATOM 836 C CA . LEU A 1 111 ? 2.011 -18.197 -11.300 1.00 98.06 111 LEU A CA 1
ATOM 837 C C . LEU A 1 111 ? 2.393 -17.390 -12.547 1.00 98.06 111 LEU A C 1
ATOM 839 O O . LEU A 1 111 ? 3.138 -17.882 -13.394 1.00 98.06 111 LEU A O 1
ATOM 843 N N . ALA A 1 112 ? 1.942 -16.138 -12.647 1.00 98.00 112 ALA A N 1
ATOM 844 C CA . ALA A 1 112 ? 2.281 -15.263 -13.764 1.00 98.00 112 ALA A CA 1
ATOM 845 C C . ALA A 1 112 ? 3.793 -15.000 -13.852 1.00 98.00 112 ALA A C 1
ATOM 847 O O . ALA A 1 112 ? 4.358 -15.060 -14.941 1.00 98.00 112 ALA A O 1
ATOM 848 N N . VAL A 1 113 ? 4.467 -14.757 -12.723 1.00 97.88 113 VAL A N 1
ATOM 849 C CA . VAL A 1 113 ? 5.924 -14.554 -12.678 1.00 97.88 113 VAL A CA 1
ATOM 850 C C . VAL A 1 113 ? 6.678 -15.839 -13.015 1.00 97.88 113 VAL A C 1
ATOM 852 O O . VAL A 1 113 ? 7.636 -15.785 -13.787 1.00 97.88 113 VAL A O 1
ATOM 855 N N . MET A 1 114 ? 6.240 -16.991 -12.499 1.00 98.25 114 MET A N 1
ATOM 856 C CA . MET A 1 114 ? 6.830 -18.294 -12.830 1.00 98.25 114 MET A CA 1
ATOM 857 C C . MET A 1 114 ? 6.765 -18.566 -14.335 1.00 98.25 114 MET A C 1
ATOM 859 O O . MET A 1 114 ? 7.786 -18.873 -14.949 1.00 98.25 114 MET A O 1
ATOM 863 N N . LEU A 1 115 ? 5.593 -18.379 -14.949 1.00 98.06 115 LEU A N 1
ATOM 864 C CA . LEU A 1 115 ? 5.406 -18.539 -16.392 1.00 98.06 115 LEU A CA 1
ATOM 865 C C . LEU A 1 115 ? 6.200 -17.498 -17.188 1.00 98.06 115 LEU A C 1
ATOM 867 O O . LEU A 1 115 ? 6.851 -17.839 -18.175 1.00 98.06 115 LEU A O 1
ATOM 871 N N . ALA A 1 116 ? 6.203 -16.237 -16.748 1.00 98.00 116 ALA A N 1
ATOM 872 C CA . ALA A 1 116 ? 6.973 -15.184 -17.401 1.00 98.00 116 ALA A CA 1
ATOM 873 C C . ALA A 1 116 ? 8.472 -15.495 -17.412 1.00 98.00 116 ALA A C 1
ATOM 875 O O . ALA A 1 116 ? 9.148 -15.224 -18.406 1.00 98.00 116 ALA A O 1
ATOM 876 N N . HIS A 1 117 ? 8.984 -16.087 -16.334 1.00 97.25 117 HIS A N 1
ATOM 877 C CA . HIS A 1 117 ? 10.368 -16.520 -16.254 1.00 97.25 117 HIS A CA 1
ATOM 878 C C . HIS A 1 117 ? 10.637 -17.749 -17.133 1.00 97.25 117 HIS A C 1
ATOM 880 O O . HIS A 1 117 ? 11.549 -17.704 -17.957 1.00 97.25 117 HIS A O 1
ATOM 886 N N . ALA A 1 118 ? 9.816 -18.799 -17.021 1.00 98.00 118 ALA A N 1
ATOM 887 C CA . ALA A 1 118 ? 9.962 -20.045 -17.781 1.00 98.00 118 ALA A CA 1
ATOM 888 C C . ALA A 1 118 ? 9.909 -19.833 -19.303 1.00 98.00 118 ALA A C 1
ATOM 890 O O . ALA A 1 118 ? 10.586 -20.529 -20.054 1.00 98.00 118 ALA A O 1
ATOM 891 N N . HIS A 1 119 ? 9.140 -18.842 -19.759 1.00 97.06 119 HIS A N 1
ATOM 892 C CA . HIS A 1 119 ? 9.015 -18.491 -21.174 1.00 97.06 119 HIS A CA 1
ATOM 893 C C . HIS A 1 119 ? 9.864 -17.283 -21.589 1.00 97.06 119 HIS A C 1
ATOM 895 O O . HIS A 1 119 ? 9.658 -16.733 -22.670 1.00 97.06 119 HIS A O 1
ATOM 901 N N . HIS A 1 120 ? 10.805 -16.843 -20.747 1.00 96.06 120 HIS A N 1
ATOM 902 C CA . HIS A 1 120 ? 11.700 -15.715 -21.024 1.00 96.06 120 HIS A CA 1
ATOM 903 C C . HIS A 1 120 ? 10.969 -14.440 -21.495 1.00 96.06 120 HIS A C 1
ATOM 905 O O . HIS A 1 120 ? 11.503 -13.657 -22.287 1.00 96.06 120 HIS A O 1
ATOM 911 N N . LEU A 1 121 ? 9.752 -14.191 -20.999 1.00 96.50 121 LEU A N 1
ATOM 912 C CA . LEU A 1 121 ? 8.934 -13.056 -21.430 1.00 96.50 121 LEU A CA 1
ATOM 913 C C . LEU A 1 121 ? 9.625 -11.698 -21.220 1.00 96.50 121 LEU A C 1
ATOM 915 O O . LEU A 1 121 ? 9.542 -10.870 -22.129 1.00 96.50 121 LEU A O 1
ATOM 919 N N . PRO A 1 122 ? 10.363 -11.441 -20.118 1.00 94.12 122 PRO A N 1
ATOM 920 C CA . PRO A 1 122 ? 11.116 -10.194 -19.976 1.00 94.12 122 PRO A CA 1
ATOM 921 C C . PRO A 1 122 ? 12.158 -9.984 -21.086 1.00 94.12 122 PRO A C 1
ATOM 923 O O . PRO A 1 122 ? 12.347 -8.862 -21.560 1.00 94.12 122 PRO A O 1
ATOM 926 N N . LEU A 1 123 ? 12.812 -11.059 -21.546 1.00 93.75 123 LEU A N 1
ATOM 927 C CA . LEU A 1 123 ? 13.761 -10.994 -22.657 1.00 93.75 123 LEU A CA 1
ATOM 928 C C . LEU A 1 123 ? 13.035 -10.715 -2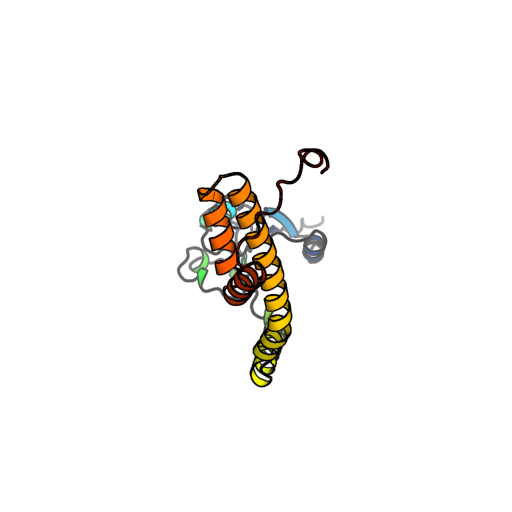3.977 1.00 93.75 123 LEU A C 1
ATOM 930 O O . LEU A 1 123 ? 13.451 -9.828 -24.720 1.00 93.75 123 LEU A O 1
ATOM 934 N N . ALA A 1 124 ? 11.926 -11.409 -24.241 1.00 93.81 124 ALA A N 1
ATOM 935 C CA . ALA A 1 124 ? 11.107 -11.170 -25.427 1.00 93.81 124 ALA A CA 1
ATOM 936 C C . ALA A 1 124 ? 10.593 -9.718 -25.484 1.00 93.81 124 ALA A C 1
ATOM 938 O O . ALA A 1 124 ? 10.656 -9.070 -26.530 1.00 93.81 124 ALA A O 1
ATOM 939 N N . GLN A 1 125 ? 10.154 -9.166 -24.348 1.00 92.94 125 GLN A N 1
ATOM 940 C CA . GLN A 1 125 ? 9.761 -7.761 -24.229 1.00 92.94 125 GLN A CA 1
ATOM 941 C C . GLN A 1 125 ? 10.933 -6.816 -24.516 1.00 92.94 125 GLN A C 1
ATOM 943 O O . GLN A 1 125 ? 10.769 -5.866 -25.283 1.00 92.94 125 GLN A O 1
ATOM 948 N N . ARG A 1 126 ? 12.123 -7.083 -23.961 1.00 91.69 126 ARG A N 1
ATOM 949 C CA . ARG A 1 126 ? 13.327 -6.281 -24.224 1.00 91.69 126 ARG A CA 1
ATOM 950 C C . ARG A 1 126 ? 13.688 -6.272 -25.710 1.00 91.69 126 ARG A C 1
ATOM 952 O O . ARG A 1 126 ? 13.863 -5.192 -26.267 1.00 91.69 126 ARG A O 1
ATOM 959 N N . LEU A 1 127 ? 13.748 -7.441 -26.348 1.00 93.12 127 LEU A N 1
ATOM 960 C CA . LEU A 1 127 ? 14.076 -7.572 -27.773 1.00 93.12 127 LEU A CA 1
ATOM 961 C C . LEU A 1 127 ? 13.031 -6.897 -28.668 1.00 93.12 127 LEU A C 1
ATOM 963 O O . LEU A 1 127 ? 13.379 -6.279 -29.669 1.00 93.12 127 LEU A O 1
ATOM 967 N N . ARG A 1 128 ? 11.747 -6.942 -28.291 1.00 91.44 128 ARG A N 1
ATOM 968 C CA . ARG A 1 128 ? 10.681 -6.220 -29.001 1.00 91.44 128 ARG A CA 1
ATOM 969 C C . ARG A 1 128 ? 10.839 -4.700 -28.905 1.00 91.44 128 ARG A C 1
ATOM 971 O O . ARG A 1 128 ? 10.554 -3.993 -29.869 1.00 91.44 128 ARG A O 1
ATOM 978 N N . LEU A 1 129 ? 11.243 -4.188 -27.743 1.00 92.31 129 LEU A N 1
ATOM 979 C CA . LEU A 1 129 ? 11.377 -2.747 -27.503 1.00 92.31 129 LEU A CA 1
ATOM 980 C C . LEU A 1 129 ? 12.690 -2.173 -28.043 1.00 92.31 129 LEU A C 1
ATOM 982 O O . LEU A 1 129 ? 12.739 -0.994 -28.389 1.00 92.31 129 LEU A O 1
ATOM 986 N N . GLU A 1 130 ? 13.745 -2.977 -28.137 1.00 89.62 130 GLU A N 1
ATOM 987 C CA . GLU A 1 130 ? 15.083 -2.519 -28.509 1.00 89.62 130 GLU A CA 1
ATOM 988 C C . GLU A 1 130 ? 15.140 -1.784 -29.864 1.00 89.62 130 GLU A C 1
ATOM 990 O O . GLU A 1 130 ? 15.670 -0.670 -29.884 1.00 89.62 130 GLU A O 1
ATOM 995 N N . PRO A 1 131 ? 14.535 -2.268 -30.969 1.00 86.75 131 PRO A N 1
ATOM 996 C CA . PRO A 1 131 ? 14.518 -1.531 -32.235 1.00 86.75 131 PRO A CA 1
ATOM 997 C C . PRO A 1 131 ? 13.788 -0.183 -32.146 1.00 86.75 131 PRO A C 1
ATOM 999 O O . PRO A 1 131 ? 14.212 0.805 -32.749 1.00 86.75 131 PRO A O 1
ATOM 1002 N N . ILE A 1 132 ? 12.700 -0.122 -31.371 1.00 88.56 132 ILE A N 1
ATOM 1003 C CA . ILE A 1 132 ? 11.916 1.103 -31.155 1.00 88.56 132 ILE A CA 1
ATOM 1004 C C . ILE A 1 132 ? 12.771 2.120 -30.396 1.00 88.56 132 ILE A C 1
ATOM 1006 O O . ILE A 1 132 ? 12.907 3.269 -30.823 1.00 88.56 132 ILE A O 1
ATOM 1010 N N . LEU A 1 133 ? 13.402 1.680 -29.307 1.00 86.75 133 LEU A N 1
ATOM 1011 C CA . LEU A 1 133 ? 14.293 2.505 -28.500 1.00 86.75 133 LEU A CA 1
ATOM 1012 C C . LEU A 1 133 ? 15.513 2.961 -29.303 1.00 86.75 133 LEU A C 1
ATOM 1014 O O . LEU A 1 133 ? 15.886 4.129 -29.221 1.00 86.75 133 LEU A O 1
ATOM 1018 N N . TRP A 1 134 ? 16.102 2.091 -30.124 1.00 87.25 134 TRP A N 1
ATOM 1019 C CA . TRP A 1 134 ? 17.211 2.441 -31.009 1.00 87.25 134 TRP A CA 1
ATOM 1020 C C . TRP A 1 134 ? 16.822 3.556 -31.986 1.00 87.25 134 TRP A C 1
ATOM 1022 O O . TRP A 1 134 ? 17.537 4.555 -32.093 1.00 87.25 134 TRP A O 1
ATOM 1032 N N . ARG A 1 135 ? 15.649 3.445 -32.626 1.00 84.88 135 ARG A N 1
ATOM 1033 C CA . ARG A 1 135 ? 15.130 4.459 -33.557 1.00 84.88 135 ARG A CA 1
ATOM 1034 C C . ARG A 1 135 ? 14.844 5.794 -32.862 1.00 84.88 135 ARG A C 1
ATOM 1036 O O . ARG A 1 135 ? 15.227 6.842 -33.381 1.00 84.88 135 ARG A O 1
ATOM 1043 N N . HIS A 1 136 ? 14.262 5.773 -31.661 1.00 85.38 136 HIS A N 1
ATOM 1044 C CA . HIS A 1 136 ? 14.072 6.984 -30.853 1.00 85.38 136 HIS A CA 1
ATOM 1045 C C . HIS A 1 136 ? 15.401 7.629 -30.441 1.00 85.38 136 HIS A C 1
ATOM 1047 O O . HIS A 1 136 ? 15.545 8.848 -30.526 1.00 85.38 136 HIS A O 1
ATOM 1053 N N . ARG A 1 137 ? 16.396 6.834 -30.028 1.00 87.00 137 ARG A N 1
ATOM 1054 C CA . ARG A 1 137 ? 17.734 7.339 -29.682 1.00 87.00 137 ARG A CA 1
ATOM 1055 C C . ARG A 1 137 ? 18.433 7.969 -30.887 1.00 87.00 137 ARG A C 1
ATOM 1057 O O . ARG A 1 137 ? 19.121 8.972 -30.712 1.00 87.00 137 ARG A O 1
ATOM 1064 N N . GLY A 1 138 ? 18.229 7.428 -32.089 1.00 86.50 138 GLY A N 1
ATOM 1065 C CA . GLY A 1 138 ? 18.705 8.028 -33.335 1.00 86.50 138 GLY A CA 1
ATOM 1066 C C . GLY A 1 138 ? 18.061 9.377 -33.643 1.00 86.50 138 GLY A C 1
ATOM 1067 O O . GLY A 1 138 ? 18.770 10.329 -33.966 1.00 86.50 138 GLY A O 1
ATOM 1068 N N . TRP A 1 139 ? 16.742 9.491 -33.457 1.00 86.19 139 TRP A N 1
ATOM 1069 C CA . TRP A 1 139 ? 16.023 10.758 -33.610 1.00 86.19 139 TRP A CA 1
ATOM 1070 C C . TRP A 1 139 ? 16.558 11.838 -32.654 1.00 86.19 139 TRP A C 1
ATOM 1072 O O . TRP A 1 139 ? 16.970 12.905 -33.109 1.00 86.19 139 TRP A O 1
ATOM 1082 N N . TRP A 1 140 ? 16.679 11.540 -31.356 1.00 87.00 140 TRP A N 1
ATOM 1083 C CA . TRP A 1 140 ? 17.243 12.479 -30.374 1.00 87.00 140 TRP A CA 1
ATOM 1084 C C . TRP A 1 140 ? 18.700 12.850 -30.664 1.00 87.00 140 TRP A C 1
ATOM 1086 O O . TRP A 1 140 ? 19.060 14.023 -30.588 1.00 87.00 140 TRP A O 1
ATOM 1096 N N . ALA A 1 141 ? 19.542 11.878 -31.033 1.00 90.50 141 ALA A N 1
ATOM 1097 C CA . ALA A 1 141 ? 20.929 12.154 -31.400 1.00 90.50 141 ALA A CA 1
ATOM 1098 C C . ALA A 1 141 ? 21.014 13.123 -32.593 1.00 90.50 141 ALA A C 1
ATOM 1100 O O . ALA A 1 141 ? 21.821 14.049 -32.565 1.00 90.50 141 ALA A O 1
ATOM 1101 N N . SER A 1 142 ? 20.148 12.962 -33.600 1.00 86.06 142 SER A N 1
ATOM 1102 C CA . SER A 1 142 ? 20.095 13.866 -34.756 1.00 86.06 142 SER A CA 1
ATOM 1103 C C . SER A 1 142 ? 19.649 15.289 -34.390 1.00 86.06 142 SER A C 1
ATOM 1105 O O . SER A 1 142 ? 20.257 16.249 -34.857 1.00 86.06 142 SER A O 1
ATOM 1107 N N . GLN A 1 143 ? 18.675 15.437 -33.484 1.00 90.06 143 GLN A N 1
ATOM 1108 C CA . GLN A 1 143 ? 18.232 16.741 -32.971 1.00 90.06 143 GLN A CA 1
ATOM 1109 C C . GLN A 1 143 ? 19.364 17.473 -32.238 1.00 90.06 143 GLN A C 1
ATOM 1111 O O . GLN A 1 143 ? 19.663 18.630 -32.529 1.00 90.06 143 GLN A O 1
ATOM 1116 N N . PHE A 1 144 ? 20.063 16.781 -31.335 1.00 92.25 144 PHE A N 1
ATOM 1117 C CA . PHE A 1 144 ? 21.195 17.359 -30.609 1.00 92.25 144 PHE A CA 1
ATOM 1118 C C . PHE A 1 144 ? 22.375 17.725 -31.517 1.00 92.25 144 PHE A C 1
ATOM 1120 O O . PHE A 1 144 ? 23.042 18.731 -31.265 1.00 92.25 144 PHE A O 1
ATOM 1127 N N . LEU A 1 145 ? 22.617 16.959 -32.587 1.00 90.69 145 LEU A N 1
ATOM 1128 C CA . LEU A 1 145 ? 23.586 17.337 -33.618 1.00 90.69 145 LEU A CA 1
ATOM 1129 C C . LEU A 1 145 ? 23.161 18.610 -34.362 1.00 90.69 145 LEU A C 1
ATOM 1131 O O . LEU A 1 145 ? 23.997 19.490 -34.561 1.00 90.69 145 LEU A O 1
ATOM 1135 N N . GLY A 1 146 ? 21.877 18.749 -34.703 1.00 88.56 146 GLY A N 1
ATOM 1136 C CA . GLY A 1 146 ? 21.332 19.976 -35.294 1.00 88.56 146 GLY A CA 1
ATOM 1137 C C . GLY A 1 146 ? 21.529 21.193 -34.385 1.00 88.56 146 GLY A C 1
ATOM 1138 O O . GLY A 1 146 ? 22.043 22.223 -34.823 1.00 88.56 146 GLY A O 1
ATOM 1139 N N . TYR A 1 147 ? 21.241 21.058 -33.085 1.00 91.56 147 TYR A N 1
ATOM 1140 C CA . TYR A 1 147 ? 21.527 22.113 -32.108 1.00 91.56 147 TYR A CA 1
ATOM 1141 C C . TYR A 1 147 ? 23.020 22.419 -31.989 1.00 91.56 147 TYR A C 1
ATOM 1143 O O . TYR A 1 147 ? 23.393 23.586 -31.859 1.00 91.56 147 TYR A O 1
ATOM 1151 N N . ALA A 1 148 ? 23.891 21.408 -32.036 1.00 91.62 148 ALA A N 1
ATOM 1152 C CA . ALA A 1 148 ? 25.334 21.623 -31.996 1.00 91.62 148 ALA A CA 1
ATOM 1153 C C . ALA A 1 148 ? 25.809 22.462 -33.192 1.00 91.62 148 ALA A C 1
ATOM 1155 O O . ALA A 1 148 ? 26.563 23.416 -32.998 1.00 91.62 148 ALA A O 1
ATOM 1156 N N . GLN A 1 149 ? 25.317 22.157 -34.396 1.00 88.19 149 GLN A N 1
ATOM 1157 C CA . GLN A 1 149 ? 25.616 22.911 -35.616 1.00 88.19 149 GLN A CA 1
ATOM 1158 C C . GLN A 1 149 ? 25.100 24.352 -35.538 1.00 88.19 149 GLN A C 1
ATOM 1160 O O . GLN A 1 149 ? 25.869 25.283 -35.769 1.00 88.19 149 GLN A O 1
ATOM 1165 N N . ALA A 1 150 ? 23.841 24.551 -35.138 1.00 89.31 150 ALA A N 1
ATOM 1166 C CA . ALA A 1 150 ? 23.248 25.882 -35.015 1.00 89.31 150 ALA A CA 1
ATOM 1167 C C . ALA A 1 150 ? 23.994 26.763 -33.994 1.00 89.31 150 ALA A C 1
ATOM 1169 O O . ALA A 1 150 ? 24.310 27.917 -34.273 1.00 89.31 150 ALA A O 1
ATOM 1170 N N . ASN A 1 151 ? 24.348 26.211 -32.827 1.00 90.44 151 ASN A N 1
ATOM 1171 C CA . ASN A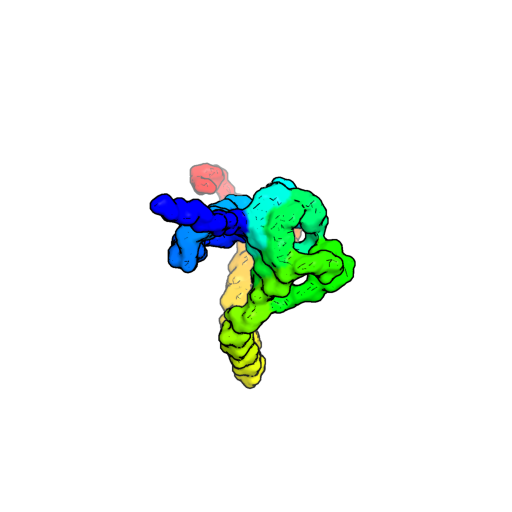 1 151 ? 25.108 26.950 -31.814 1.00 90.44 151 ASN A CA 1
ATOM 1172 C C . ASN A 1 151 ? 26.544 27.257 -32.266 1.00 90.44 151 ASN A C 1
ATOM 1174 O O . ASN A 1 151 ? 27.067 28.314 -31.920 1.00 90.44 151 ASN A O 1
ATOM 1178 N N . ALA A 1 152 ? 27.180 26.358 -33.025 1.00 87.75 152 ALA A N 1
ATOM 1179 C CA . ALA A 1 152 ? 28.505 26.602 -33.588 1.00 87.75 152 ALA A CA 1
ATOM 1180 C C . ALA A 1 152 ? 28.467 27.717 -34.645 1.00 87.75 152 ALA A C 1
ATOM 1182 O O . ALA A 1 152 ? 29.321 28.600 -34.617 1.00 87.75 152 ALA A O 1
ATOM 1183 N N . ALA A 1 153 ? 27.451 27.716 -35.517 1.00 88.56 153 ALA A N 1
ATOM 1184 C CA . ALA A 1 153 ? 27.227 28.765 -36.512 1.00 88.56 153 ALA A CA 1
ATOM 1185 C C . ALA A 1 153 ? 26.956 30.135 -35.863 1.00 88.56 153 ALA A C 1
ATOM 1187 O O . ALA A 1 153 ? 27.455 31.149 -36.338 1.00 88.56 153 ALA A O 1
ATOM 1188 N N . ALA A 1 154 ? 26.251 30.160 -34.729 1.00 90.44 154 ALA A N 1
ATOM 1189 C CA . ALA A 1 154 ? 26.025 31.361 -33.923 1.00 90.44 154 ALA A CA 1
ATOM 1190 C C . ALA A 1 154 ? 27.235 31.776 -33.049 1.00 90.44 154 ALA A C 1
ATOM 1192 O O . ALA A 1 154 ? 27.117 32.670 -32.213 1.00 90.44 154 ALA A O 1
ATOM 1193 N N . GLY A 1 155 ? 28.387 31.101 -33.167 1.00 90.88 155 GLY A N 1
ATOM 1194 C CA . GLY A 1 155 ? 29.607 31.407 -32.409 1.00 90.88 155 GLY A CA 1
ATOM 1195 C C . GLY A 1 155 ? 29.608 30.955 -30.940 1.00 90.88 155 GLY A C 1
ATOM 1196 O O . GLY A 1 155 ? 30.601 31.144 -30.236 1.00 90.88 155 GLY A O 1
ATOM 1197 N N . ASN A 1 156 ? 28.547 30.305 -30.448 1.00 92.75 156 ASN A N 1
ATOM 1198 C CA . ASN A 1 156 ? 28.450 29.847 -29.061 1.00 92.75 156 ASN A CA 1
ATOM 1199 C C . ASN A 1 156 ? 29.059 28.448 -28.871 1.00 92.75 156 ASN A C 1
ATOM 1201 O O . ASN A 1 156 ? 28.367 27.428 -28.758 1.00 92.75 156 ASN A O 1
ATOM 1205 N N . GLN A 1 157 ? 30.388 28.411 -28.783 1.00 90.75 157 GLN A N 1
ATOM 1206 C CA . GLN A 1 157 ? 31.167 27.173 -28.688 1.00 90.75 157 GLN A CA 1
ATOM 1207 C C . GLN A 1 157 ? 30.826 26.321 -27.453 1.00 90.75 157 GLN A C 1
ATOM 1209 O O . GLN A 1 157 ? 30.854 25.090 -27.512 1.00 90.75 157 GLN A O 1
ATOM 1214 N N . LEU A 1 158 ? 30.457 26.943 -26.327 1.00 93.81 158 LEU A N 1
ATOM 1215 C CA . LEU A 1 158 ? 30.100 26.214 -25.107 1.00 93.81 158 LEU A CA 1
ATOM 1216 C C . LEU A 1 158 ? 28.789 25.432 -25.279 1.00 93.81 158 LEU A C 1
ATOM 1218 O O . LEU A 1 158 ? 28.717 24.250 -24.928 1.00 93.81 158 LEU A O 1
ATOM 1222 N N . ARG A 1 159 ? 27.752 26.069 -25.841 1.00 90.12 159 ARG A N 1
ATOM 1223 C CA . ARG A 1 159 ? 26.460 25.415 -26.107 1.00 90.12 159 ARG A CA 1
ATOM 1224 C C . ARG A 1 159 ? 26.560 24.374 -27.219 1.00 90.12 159 ARG A C 1
ATOM 1226 O O . ARG A 1 159 ? 25.929 23.321 -27.113 1.00 90.12 159 ARG A O 1
ATOM 1233 N N . ALA A 1 160 ? 27.399 24.619 -28.226 1.00 91.19 160 ALA A N 1
ATOM 1234 C CA . ALA A 1 160 ? 27.676 23.653 -29.284 1.00 91.19 160 ALA A CA 1
ATOM 1235 C C . ALA A 1 160 ? 28.282 22.356 -28.723 1.00 91.19 160 ALA A C 1
ATOM 1237 O O . ALA A 1 160 ? 27.756 21.268 -28.957 1.00 91.19 160 ALA A O 1
ATOM 1238 N N . ARG A 1 161 ? 29.328 22.467 -27.890 1.00 93.50 161 ARG A N 1
ATOM 1239 C CA . ARG A 1 161 ? 29.987 21.310 -27.257 1.00 93.50 161 ARG A CA 1
ATOM 1240 C C . ARG A 1 161 ? 29.058 20.549 -26.310 1.00 93.50 161 ARG A C 1
ATOM 1242 O O . ARG A 1 161 ? 29.079 19.321 -26.303 1.00 93.50 161 ARG A O 1
ATOM 1249 N N . ARG A 1 162 ? 28.212 21.251 -25.546 1.00 94.06 162 ARG A N 1
ATOM 1250 C CA . ARG A 1 162 ? 27.193 20.615 -24.691 1.00 94.06 162 ARG A CA 1
ATOM 1251 C C . ARG A 1 162 ? 26.163 19.836 -25.509 1.00 94.06 162 ARG A C 1
ATOM 1253 O O . ARG A 1 162 ? 25.881 18.690 -25.182 1.00 94.06 162 ARG A O 1
ATOM 1260 N N . SER A 1 163 ? 25.646 20.426 -26.584 1.00 92.38 163 SER A N 1
ATOM 1261 C CA . SER A 1 163 ? 24.675 19.768 -27.472 1.00 92.38 163 SER A CA 1
ATOM 1262 C C . SER A 1 163 ? 25.280 18.532 -28.140 1.00 92.38 163 SER A C 1
ATOM 1264 O O . SER A 1 163 ? 24.674 17.465 -28.133 1.00 92.38 163 SER A O 1
ATOM 1266 N N . LEU A 1 164 ? 26.530 18.628 -28.603 1.00 92.31 164 LEU A N 1
ATOM 1267 C CA . LEU A 1 164 ? 27.272 17.487 -29.136 1.00 92.31 164 LEU A CA 1
ATOM 1268 C C . LEU A 1 164 ? 27.428 16.372 -28.092 1.00 92.31 164 LEU A C 1
ATOM 1270 O O . LEU A 1 164 ? 27.184 15.204 -28.387 1.00 92.31 164 LEU A O 1
ATOM 1274 N N . TRP A 1 165 ? 27.773 16.724 -26.853 1.00 94.69 165 TRP A N 1
ATOM 1275 C CA . TRP A 1 165 ? 27.864 15.755 -25.762 1.00 94.69 165 TRP A CA 1
ATOM 1276 C C . TRP A 1 165 ? 26.526 15.048 -25.496 1.00 94.69 165 TRP A C 1
ATOM 1278 O O . TRP A 1 165 ? 26.508 13.826 -25.334 1.00 94.69 165 TRP A O 1
ATOM 1288 N N . TYR A 1 166 ? 25.400 15.771 -25.524 1.00 92.19 166 TYR A N 1
ATOM 1289 C CA . TYR A 1 166 ? 24.072 15.160 -25.408 1.00 92.19 166 TYR A CA 1
ATOM 1290 C C . TYR A 1 166 ? 23.771 14.195 -26.562 1.00 92.19 166 TYR A C 1
ATOM 1292 O O . TYR A 1 166 ? 23.253 13.109 -26.305 1.00 92.19 166 TYR A O 1
ATOM 1300 N N . ALA A 1 167 ? 24.168 14.510 -27.801 1.00 91.75 167 ALA A N 1
ATOM 1301 C CA . ALA A 1 167 ? 24.010 13.595 -28.935 1.00 91.75 167 ALA A CA 1
ATOM 1302 C C . ALA A 1 167 ? 24.734 12.256 -28.702 1.00 91.75 167 ALA A C 1
ATOM 1304 O O . ALA A 1 167 ? 24.134 11.189 -28.855 1.00 91.75 167 ALA A O 1
ATOM 1305 N N . PHE A 1 168 ? 25.996 12.303 -28.259 1.00 93.06 168 PHE A N 1
ATOM 1306 C CA . PHE A 1 168 ? 26.781 11.106 -27.936 1.00 93.06 168 PHE A CA 1
ATOM 1307 C C . PHE A 1 168 ? 26.230 10.349 -26.725 1.00 93.06 168 PHE A C 1
ATOM 1309 O O . PHE A 1 168 ? 26.190 9.120 -26.737 1.00 93.06 168 PHE A O 1
ATOM 1316 N N . ARG A 1 169 ? 25.743 11.053 -25.698 1.00 92.31 169 ARG A N 1
ATOM 1317 C CA . ARG A 1 169 ? 25.079 10.429 -24.544 1.00 92.31 169 ARG A CA 1
ATOM 1318 C C . ARG A 1 169 ? 23.786 9.712 -24.951 1.00 92.31 169 ARG A C 1
ATOM 1320 O O . ARG A 1 169 ? 23.489 8.633 -24.434 1.00 92.31 169 ARG A O 1
ATOM 1327 N N . CYS A 1 170 ? 23.028 10.278 -25.890 1.00 87.69 170 CYS A N 1
ATOM 1328 C CA . CYS A 1 170 ? 21.812 9.676 -26.433 1.00 87.69 170 CYS A CA 1
ATOM 1329 C C . CYS A 1 170 ? 22.113 8.473 -27.326 1.00 87.69 170 CYS A C 1
ATOM 1331 O O . CYS A 1 170 ? 21.503 7.424 -27.148 1.00 87.69 170 CYS A O 1
ATOM 1333 N N . SER A 1 171 ? 23.051 8.553 -28.263 1.00 90.50 171 SER A N 1
ATOM 1334 C CA . SER A 1 171 ? 23.491 7.385 -29.030 1.00 90.50 171 SER A CA 1
ATOM 1335 C C . SER A 1 171 ? 24.845 7.650 -29.679 1.00 90.50 171 SER A C 1
ATOM 1337 O O . SER A 1 171 ? 24.895 8.374 -30.673 1.00 90.50 171 SER A O 1
ATOM 1339 N N . PRO A 1 172 ? 25.934 7.025 -29.194 1.00 90.19 172 PRO A N 1
ATOM 1340 C CA . PRO A 1 172 ? 27.253 7.198 -29.794 1.00 90.19 172 PRO A CA 1
ATOM 1341 C C . PRO A 1 172 ? 27.273 6.796 -31.272 1.00 90.19 172 PRO A C 1
ATOM 1343 O O . PRO A 1 172 ? 27.831 7.511 -32.094 1.00 90.19 172 PRO A O 1
ATOM 1346 N N . ALA A 1 173 ? 26.600 5.697 -31.629 1.00 89.56 173 ALA A N 1
ATOM 1347 C CA . ALA A 1 173 ? 26.551 5.206 -33.003 1.00 89.56 173 ALA A CA 1
ATOM 1348 C C . ALA A 1 173 ? 25.859 6.196 -33.955 1.00 89.56 173 ALA A C 1
ATOM 1350 O O . ALA A 1 173 ? 26.425 6.550 -34.987 1.00 89.56 173 ALA A O 1
ATOM 1351 N N . HIS A 1 174 ? 24.668 6.694 -33.601 1.00 90.50 174 HIS A N 1
ATOM 1352 C CA . HIS A 1 174 ? 23.976 7.678 -34.439 1.00 90.50 174 HIS A CA 1
ATOM 1353 C C . HIS A 1 174 ? 24.690 9.031 -34.454 1.00 90.50 174 HIS A C 1
ATOM 1355 O O . HIS A 1 174 ? 24.700 9.681 -35.494 1.00 90.50 174 HIS A O 1
ATOM 1361 N N . ALA A 1 175 ? 25.308 9.443 -33.342 1.00 89.81 175 ALA A N 1
ATOM 1362 C CA . ALA A 1 175 ? 26.102 10.664 -33.289 1.00 89.81 175 ALA A CA 1
ATOM 1363 C C . ALA A 1 175 ? 27.316 10.580 -34.228 1.00 89.81 175 ALA A C 1
ATOM 1365 O O . ALA A 1 175 ? 27.530 11.486 -35.026 1.00 89.81 175 ALA A O 1
ATOM 1366 N N . LEU A 1 176 ? 28.055 9.464 -34.208 1.00 90.38 176 LEU A N 1
ATOM 1367 C CA . LEU A 1 176 ? 29.186 9.221 -35.110 1.00 90.38 176 LEU A CA 1
ATOM 1368 C C . LEU A 1 176 ? 28.754 9.194 -36.577 1.00 90.38 176 LEU A C 1
ATOM 1370 O O . LEU A 1 176 ? 29.331 9.907 -37.393 1.00 90.38 176 LEU A O 1
ATOM 1374 N N . VAL A 1 177 ? 27.715 8.422 -36.917 1.00 88.44 177 VAL A N 1
ATOM 1375 C CA . VAL A 1 177 ? 27.185 8.365 -38.291 1.00 88.44 177 VAL A CA 1
ATOM 1376 C C . VAL A 1 177 ? 26.670 9.735 -38.737 1.00 88.44 177 VAL A C 1
ATOM 1378 O O . VAL A 1 177 ? 26.898 10.135 -39.876 1.00 88.44 177 VAL A O 1
ATOM 1381 N N . GLY A 1 178 ? 26.000 10.471 -37.849 1.00 84.62 178 GLY A N 1
ATOM 1382 C CA . GLY A 1 178 ? 25.512 11.822 -38.105 1.00 84.62 178 GLY A CA 1
ATOM 1383 C C . GLY A 1 178 ? 26.650 12.798 -38.391 1.00 84.62 178 GLY A C 1
ATOM 1384 O O . GLY A 1 178 ? 26.599 13.489 -39.406 1.00 84.62 178 GLY A O 1
ATOM 1385 N N . CYS A 1 179 ? 27.704 12.790 -37.573 1.00 84.56 179 CYS A N 1
ATOM 1386 C CA . CYS A 1 179 ? 28.915 13.569 -37.819 1.00 84.56 179 CYS A CA 1
ATOM 1387 C C . CYS A 1 179 ? 29.549 13.204 -39.165 1.00 84.56 179 CYS A C 1
ATOM 1389 O O . CYS A 1 179 ? 29.800 14.099 -39.958 1.00 84.56 179 CYS A O 1
ATOM 1391 N N . LEU A 1 180 ? 29.740 11.912 -39.460 1.00 84.50 180 LEU A N 1
ATOM 1392 C CA . LEU A 1 180 ? 30.360 11.443 -40.707 1.00 84.50 180 LEU A CA 1
ATOM 1393 C C . LEU A 1 180 ? 29.554 11.820 -41.958 1.00 84.50 180 LEU A C 1
ATOM 1395 O O . LEU A 1 180 ? 30.136 12.217 -42.960 1.00 84.50 180 LEU A O 1
ATOM 1399 N N . ARG A 1 181 ? 28.218 11.735 -41.908 1.00 77.50 181 ARG A N 1
ATOM 1400 C CA . ARG A 1 181 ? 27.340 12.103 -43.036 1.00 77.50 181 ARG A CA 1
ATOM 1401 C C . ARG A 1 181 ? 27.314 13.602 -43.333 1.00 77.50 181 ARG A C 1
ATOM 1403 O O . ARG A 1 181 ? 27.003 13.983 -44.455 1.00 77.50 181 ARG A O 1
ATOM 1410 N N . HIS A 1 182 ? 27.611 14.433 -42.339 1.00 66.44 182 HIS A N 1
ATOM 1411 C CA . HIS A 1 182 ? 27.579 15.894 -42.447 1.00 66.44 1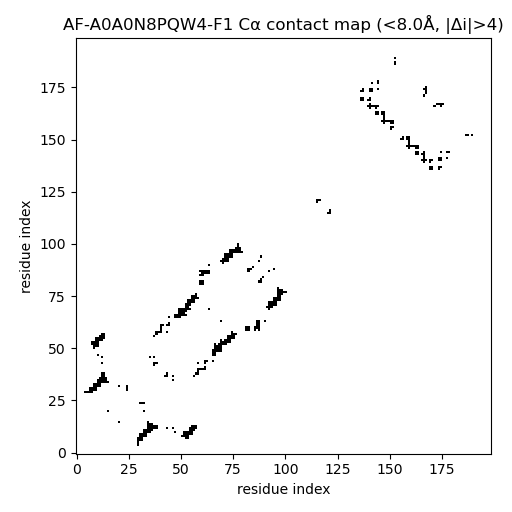82 HIS A CA 1
ATOM 1412 C C . HIS A 1 182 ? 28.995 16.493 -42.349 1.00 66.44 182 HIS A C 1
ATOM 1414 O O . HIS A 1 182 ? 29.144 17.686 -42.086 1.00 66.44 182 HIS A O 1
ATOM 1420 N N . TRP A 1 183 ? 30.028 15.660 -42.548 1.00 54.50 183 TRP A N 1
ATOM 1421 C CA . TRP A 1 183 ? 31.438 16.044 -42.587 1.00 54.50 183 TRP A CA 1
ATOM 1422 C C . TRP A 1 183 ? 31.938 16.191 -44.041 1.00 54.50 183 TRP A C 1
ATOM 1424 O O . TRP A 1 183 ? 31.624 15.335 -44.867 1.00 54.50 183 TRP A O 1
ATOM 1434 N N . PRO A 1 184 ? 32.753 17.214 -44.376 1.00 52.94 184 PRO A N 1
ATOM 1435 C CA . PRO A 1 184 ? 33.155 18.314 -43.507 1.00 52.94 184 PRO A CA 1
ATOM 1436 C C . PRO A 1 184 ? 31.946 19.207 -43.243 1.00 52.94 184 PRO A C 1
ATOM 1438 O O . PRO A 1 184 ? 31.027 19.231 -44.058 1.00 52.94 184 PRO A O 1
ATOM 1441 N N . LEU A 1 185 ? 31.952 19.911 -42.108 1.00 52.50 185 LEU A N 1
ATOM 1442 C CA . LEU A 1 185 ? 30.984 20.954 -41.775 1.00 52.50 185 LEU A CA 1
ATOM 1443 C C . LEU A 1 185 ? 30.867 21.920 -42.965 1.00 52.50 185 LEU A C 1
ATOM 1445 O O . LEU A 1 185 ? 31.601 22.905 -43.047 1.00 52.50 185 LEU A O 1
ATOM 1449 N N . LYS A 1 186 ? 29.972 21.634 -43.919 1.00 41.50 186 LYS A N 1
ATOM 1450 C CA . LYS A 1 186 ? 29.537 22.623 -44.892 1.00 41.50 186 LYS A CA 1
ATOM 1451 C C . LYS A 1 186 ? 28.894 23.684 -44.031 1.00 41.50 186 LYS A C 1
ATOM 1453 O O . LYS A 1 186 ? 27.910 23.405 -43.350 1.00 41.50 186 LYS A O 1
ATOM 1458 N N . ILE A 1 187 ? 29.525 24.850 -44.007 1.00 42.16 187 ILE A N 1
ATOM 1459 C CA . ILE A 1 187 ? 28.979 26.071 -43.441 1.00 42.16 187 ILE A CA 1
ATOM 1460 C C . ILE A 1 187 ? 27.601 26.211 -44.080 1.00 42.16 187 ILE A C 1
ATOM 1462 O O . ILE A 1 187 ? 27.484 26.574 -45.249 1.00 42.16 187 ILE A O 1
ATOM 1466 N N . ALA A 1 188 ? 26.562 25.798 -43.358 1.00 41.25 188 ALA A N 1
ATOM 1467 C CA . ALA A 1 188 ? 25.210 26.118 -43.745 1.00 41.25 188 ALA A CA 1
ATOM 1468 C C . ALA A 1 188 ? 25.164 27.642 -43.722 1.00 41.25 188 ALA A C 1
ATOM 1470 O O . ALA A 1 188 ? 25.500 28.251 -42.702 1.00 41.25 188 ALA A O 1
ATOM 1471 N N . HIS A 1 189 ? 24.844 28.251 -44.864 1.00 40.47 189 HIS A N 1
ATOM 1472 C CA . HIS A 1 189 ? 24.540 29.671 -44.907 1.00 40.47 189 HIS A CA 1
ATOM 1473 C C . HIS A 1 189 ? 23.552 29.965 -43.778 1.00 40.47 189 HIS A C 1
ATOM 1475 O O . HIS A 1 189 ? 22.557 29.251 -43.629 1.00 40.47 189 HIS A O 1
ATOM 1481 N N . ALA A 1 190 ? 23.898 30.950 -42.946 1.00 38.69 190 ALA A N 1
ATOM 1482 C CA . ALA A 1 190 ? 23.078 31.382 -41.829 1.00 38.69 190 ALA A CA 1
ATOM 1483 C C . ALA A 1 190 ? 21.618 31.525 -42.294 1.00 38.69 190 ALA A C 1
ATOM 1485 O O . ALA A 1 190 ? 21.388 32.122 -43.352 1.00 38.69 190 ALA A O 1
ATOM 1486 N N . PRO A 1 191 ? 20.634 30.979 -41.557 1.00 39.25 191 PRO A N 1
ATOM 1487 C CA . PRO A 1 191 ? 19.246 31.282 -41.846 1.00 39.25 191 PRO A CA 1
ATOM 1488 C C . PRO A 1 191 ? 19.075 32.789 -41.652 1.00 39.25 191 PRO A C 1
ATOM 1490 O O . PRO A 1 191 ? 19.246 33.300 -40.550 1.00 39.25 191 PRO A O 1
ATOM 1493 N N . THR A 1 192 ? 18.803 33.501 -42.744 1.00 43.31 192 THR A N 1
ATOM 1494 C CA . THR A 1 192 ? 18.360 34.897 -42.715 1.00 43.31 192 THR A CA 1
ATOM 1495 C C . THR A 1 192 ? 17.213 35.041 -41.717 1.00 43.31 192 THR A C 1
ATOM 1497 O O . THR A 1 192 ? 16.319 34.193 -41.701 1.00 43.31 192 THR A O 1
ATOM 1500 N N . ASP A 1 193 ? 17.255 36.115 -40.924 1.00 41.91 193 ASP A N 1
ATOM 1501 C CA . ASP A 1 193 ? 16.479 36.446 -39.711 1.00 41.91 193 ASP A CA 1
ATOM 1502 C C . ASP A 1 193 ? 14.930 36.431 -39.810 1.00 41.91 193 ASP A C 1
ATOM 1504 O O . ASP A 1 193 ? 14.236 37.011 -38.979 1.00 41.91 193 ASP A O 1
ATOM 1508 N N . ALA A 1 194 ? 14.328 35.762 -40.790 1.00 41.50 194 ALA A N 1
ATOM 1509 C CA . ALA A 1 194 ? 12.894 35.827 -41.057 1.00 41.50 194 ALA A CA 1
ATOM 1510 C C . ALA A 1 194 ? 12.030 34.787 -40.310 1.00 41.50 194 ALA A C 1
ATOM 1512 O O . ALA A 1 194 ? 10.813 34.806 -40.468 1.00 41.50 194 ALA A O 1
ATOM 1513 N N . GLN A 1 195 ? 12.596 33.880 -39.501 1.00 42.03 195 GLN A N 1
ATOM 1514 C CA . GLN A 1 195 ? 11.816 32.825 -38.814 1.00 42.03 195 GLN A CA 1
ATOM 1515 C C . GLN A 1 195 ? 12.024 32.756 -37.291 1.00 42.03 195 GLN A C 1
ATOM 1517 O O . GLN A 1 195 ? 11.804 31.714 -36.684 1.00 42.03 195 GLN A O 1
ATOM 1522 N N . ALA A 1 196 ? 12.409 33.861 -36.646 1.00 38.81 196 ALA A N 1
ATOM 1523 C CA . ALA A 1 196 ? 12.458 33.938 -35.180 1.00 38.81 196 ALA A CA 1
ATOM 1524 C C . ALA A 1 196 ? 11.108 34.299 -34.520 1.00 38.81 196 ALA A C 1
ATOM 1526 O O . ALA A 1 196 ? 11.009 34.255 -33.300 1.00 38.81 196 ALA A O 1
ATOM 1527 N N . ASN A 1 197 ? 10.064 34.614 -35.297 1.00 35.88 197 ASN A N 1
ATOM 1528 C CA . ASN A 1 197 ? 8.740 34.975 -34.777 1.00 35.88 197 ASN A CA 1
ATOM 1529 C C . ASN A 1 197 ? 7.629 34.126 -35.413 1.00 35.88 197 ASN A C 1
ATOM 1531 O O . ASN A 1 197 ? 6.802 34.640 -36.159 1.00 35.88 197 ASN A O 1
ATOM 1535 N N . ALA A 1 198 ? 7.606 32.826 -35.125 1.00 36.59 198 ALA A N 1
ATOM 1536 C CA . ALA A 1 198 ? 6.369 32.047 -35.131 1.00 36.59 198 ALA A CA 1
ATOM 1537 C C . ALA A 1 198 ? 6.569 30.748 -34.336 1.00 36.59 198 ALA A C 1
ATOM 1539 O O . ALA A 1 198 ? 7.296 29.867 -34.794 1.00 36.59 198 ALA A O 1
ATOM 1540 N N . LEU A 1 199 ? 5.824 30.657 -33.224 1.00 31.73 199 LEU A N 1
ATOM 1541 C CA . LEU A 1 199 ? 5.641 29.542 -32.275 1.00 31.73 199 LEU A CA 1
ATOM 1542 C C . LEU A 1 199 ? 6.583 29.516 -31.063 1.00 31.73 199 LEU A C 1
ATOM 1544 O O . LEU A 1 199 ? 7.748 29.085 -31.188 1.00 31.73 199 LEU A O 1
#

Nearest PDB structures (foldseek):
  4hf8-assembly1_A  TM=5.138E-01  e=8.689E-01  Citrobacter freundii
  9eom-assembly1_A-2  TM=6.150E-01  e=5.769E+00  Synechocystis sp. PCC 6803
  9eom-assembly1_A-4  TM=6.150E-01  e=5.769E+00  Synechocystis sp. PCC 6803
  9eom-assembly1_A-6  TM=6.150E-01  e=5.769E+00  Synechocystis sp. PCC 6803
  9eon-assembly1_A  TM=5.784E-01  e=4.292E+00  Synechocystis sp. PCC 6803

Solvent-accessible surface area (backbone atoms only — not comparable to full-atom values): 11092 Å² total; per-residue (Å²): 131,82,75,80,69,78,68,42,35,31,38,28,25,49,89,68,53,71,71,54,50,51,57,58,42,69,73,38,91,41,52,47,76,45,75,53,74,29,92,47,47,68,46,42,54,69,67,53,41,55,70,30,27,30,39,37,32,83,76,40,70,44,71,57,82,66,20,77,48,45,48,36,36,42,32,71,37,57,72,62,71,79,24,67,90,26,67,43,59,76,41,95,44,45,75,49,58,38,60,69,78,53,50,66,62,50,51,54,50,50,52,52,51,53,50,35,57,77,66,41,40,69,56,55,51,48,63,66,43,43,63,57,52,51,53,52,27,36,53,53,6,51,52,24,44,50,49,15,52,54,27,46,75,72,67,38,56,69,60,12,53,51,26,40,49,50,6,40,72,53,23,52,68,46,28,51,53,51,51,59,76,52,56,73,78,70,79,69,76,74,81,72,88,82,73,84,85,76,135

Radius of gyration: 32.07 Å; Cα contacts (8 Å, |Δi|>4): 253; chains: 1; bounding box: 72×56×73 Å

Sequence (199 aa):
AEEMADTVHVLAARRLTPAQLDQLRAVSPRLIIEQRPAFTAAAVQEALTPETEILLTGRTDFAPEHAPALRWVQLTNAGVHSAHGSALWNSPISITNASGIHAGHLSQYTLAVMLAHAHHLPLAQRLRLEPILWRHRGWWASQFLGYAQANAAAGNQLRARRSLWYAFRCSPAHALVGCLRHWPLKIAHAPTDAQANAL

pLDDT: mean 87.45, std 16.11, range [31.73, 98.25]

Organism: NCBI:txid186479